Protein AF-A0A7Z9PQB2-F1 (afdb_monomer_lite)

Secondary structure (DSSP, 8-state):
-TTHHHHHHHHHHHHHHHHHHH-GGGHHHHHHHHHHHHHHHHHHHHHHHHHHHHHHHHHHHTT-TTHHHHHHHHHHHHHHHHHHHHSPPTT--TTSTTSHHHHHIIIIIHHHHHHHHHHHHHHHHHHHHHH-SS-SHHHHHHHHHHHHHHHTTSHHHHHHHHHHH-TT--HHHHIIIIIIIIIIHHHHHHHHHHHHHHHHHHHHHHHTTS--GGG---

pLDDT: mean 84.67, std 10.39, range [44.12, 96.69]

Foldseek 3Di:
DVVVVVLVVLLVLLVLCVVCVVDVVSVVVVVVVVVVVVVVVVVVVVVVLVVLCVVLVVCLVVVHVPNVVSVVVNVVVVVLVCQQPPQDDPPDHCCDPPGPNVCCCVPPVVVVVVVVVVVVVVVCVVVLVVVLPPPDPVSVVVVVVVVVLVLLCDVNNQVVCCVPPNPPDNVNCVCCCPVVVPVVVVVVVVVVVVVVVVVVVVSVCSSNVVDDVVVPDD

Sequence (218 aa):
MKRQGPLFVTFLSGLLLIAQYYFVPLNFIGKELAGWFQAITAFAYVLAAISLYGVNGKKIRDRAKDWVFNLVLLVSLTATLIIGLFFNYPGHQPTDENTAFYWMFDYIFNPLSATMFSLTAFFIAS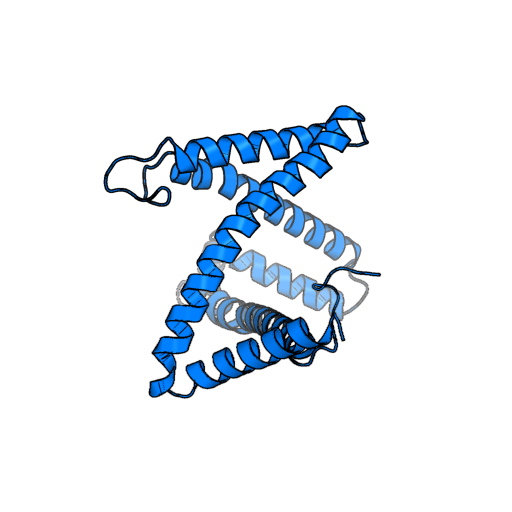ASYRAFKARSVESTLLLSSAFLVMLFRVPLGEVLWGGVFGDNFSISYFIDTFIMGGFNNAGQRAIQIASAIGLISVSLKIILGVERSYLGGD

Structure (mmCIF, N/CA/C/O backbone):
data_AF-A0A7Z9PQB2-F1
#
_entry.id   AF-A0A7Z9PQB2-F1
#
loop_
_atom_site.group_PDB
_atom_site.id
_atom_site.type_symbol
_atom_site.label_atom_id
_atom_site.label_alt_id
_atom_site.label_comp_id
_atom_site.label_asym_id
_atom_site.label_entity_id
_atom_site.label_seq_id
_atom_site.pdbx_PDB_ins_code
_atom_site.Cartn_x
_atom_site.Cartn_y
_atom_site.Cartn_z
_atom_site.occupancy
_atom_site.B_iso_or_equiv
_atom_site.auth_seq_id
_atom_site.auth_comp_id
_atom_site.auth_asym_id
_atom_site.auth_atom_id
_atom_site.pdbx_PDB_model_num
ATOM 1 N N . MET A 1 1 ? -34.375 15.402 -8.821 1.00 56.34 1 MET A N 1
ATOM 2 C CA . MET A 1 1 ? -33.632 16.382 -9.647 1.00 56.34 1 MET A CA 1
ATOM 3 C C . MET A 1 1 ? -32.242 16.732 -9.101 1.00 56.34 1 MET A C 1
ATOM 5 O O . MET A 1 1 ? -31.296 16.615 -9.864 1.00 56.34 1 MET A O 1
ATOM 9 N N . LYS A 1 2 ? -32.048 17.055 -7.805 1.00 62.97 2 LYS A N 1
ATOM 10 C CA . LYS A 1 2 ? -30.724 17.459 -7.257 1.00 62.97 2 LYS A CA 1
ATOM 11 C C . LYS A 1 2 ? -29.580 16.428 -7.400 1.00 62.97 2 LYS A C 1
ATOM 13 O O . LYS A 1 2 ? -28.428 16.826 -7.474 1.00 62.97 2 LYS A O 1
ATOM 18 N N . ARG A 1 3 ? -29.881 15.122 -7.493 1.00 70.69 3 ARG A N 1
ATOM 19 C CA . ARG A 1 3 ? -28.880 14.046 -7.684 1.00 70.69 3 ARG A CA 1
ATOM 20 C C . ARG A 1 3 ? -28.705 13.585 -9.146 1.00 70.69 3 ARG A C 1
ATOM 22 O O . ARG A 1 3 ? -27.770 12.852 -9.431 1.00 70.69 3 ARG A O 1
ATOM 29 N N . GLN A 1 4 ? -29.565 14.008 -10.080 1.00 80.62 4 GLN A N 1
ATOM 30 C CA . GLN A 1 4 ? -29.506 13.552 -11.483 1.00 80.62 4 GLN A CA 1
ATOM 31 C C . GLN A 1 4 ? -28.372 14.217 -12.274 1.00 80.62 4 GLN A C 1
ATOM 33 O O . GLN A 1 4 ? -27.745 13.553 -13.091 1.00 80.62 4 GLN A O 1
ATOM 38 N N . GLY A 1 5 ? -28.074 15.491 -11.994 1.00 84.69 5 GLY A N 1
ATOM 39 C CA . GLY A 1 5 ? -26.953 16.205 -12.615 1.00 84.69 5 GLY A CA 1
ATOM 40 C C . GLY A 1 5 ? -25.602 15.534 -12.336 1.00 84.69 5 GLY A C 1
ATOM 41 O O . GLY A 1 5 ? -24.929 15.142 -13.285 1.00 84.69 5 GLY A O 1
ATOM 42 N N . PRO A 1 6 ? -25.229 15.306 -11.062 1.00 86.06 6 PRO A N 1
ATOM 43 C CA . PRO A 1 6 ? -23.992 14.605 -10.721 1.00 86.06 6 PRO A CA 1
ATOM 44 C C . PRO A 1 6 ? -23.886 13.201 -11.330 1.00 86.06 6 PRO A C 1
ATOM 46 O O . PRO A 1 6 ? -22.834 12.846 -11.845 1.00 86.06 6 PRO A O 1
ATOM 49 N N . LEU A 1 7 ? -24.979 12.427 -11.339 1.00 87.56 7 LEU A N 1
ATOM 50 C CA . LEU A 1 7 ? -25.006 11.092 -11.952 1.00 87.56 7 LEU A CA 1
ATOM 51 C C . LEU A 1 7 ? -24.762 11.139 -13.462 1.00 87.56 7 LEU A C 1
ATOM 53 O O . LEU A 1 7 ? -24.008 10.325 -13.986 1.00 87.56 7 LEU A O 1
ATOM 57 N N . PHE A 1 8 ? -25.371 12.102 -14.155 1.00 89.75 8 PHE A N 1
ATOM 58 C CA . PHE A 1 8 ? -25.157 12.288 -15.587 1.00 89.75 8 PHE A CA 1
ATOM 59 C C . PHE A 1 8 ? -23.702 12.657 -15.893 1.00 89.75 8 PHE A C 1
ATOM 61 O O . PHE A 1 8 ? -23.113 12.110 -16.821 1.00 89.75 8 PHE A O 1
ATOM 68 N N . VAL A 1 9 ? -23.102 13.525 -15.071 1.00 88.44 9 VAL A N 1
ATOM 69 C CA . VAL A 1 9 ? -21.680 13.874 -15.188 1.00 88.44 9 VAL A CA 1
ATOM 70 C C . VAL A 1 9 ? -20.801 12.645 -14.956 1.00 88.44 9 VAL A C 1
ATOM 72 O O . VAL A 1 9 ? -19.942 12.368 -15.784 1.00 88.44 9 VAL A O 1
ATOM 75 N N . THR A 1 10 ? -21.036 11.857 -13.899 1.00 89.44 10 THR A N 1
ATOM 76 C CA . THR A 1 10 ? -20.266 10.626 -13.637 1.00 89.44 10 THR A CA 1
ATOM 77 C C . THR A 1 10 ? -20.373 9.625 -14.788 1.00 89.44 10 THR A C 1
ATOM 79 O O . THR A 1 10 ? -19.357 9.080 -15.221 1.00 89.44 10 THR A O 1
ATOM 82 N N . PHE A 1 11 ? -21.580 9.415 -15.315 1.00 91.62 11 PHE A N 1
ATOM 83 C CA . PHE A 1 11 ? -21.816 8.532 -16.455 1.00 91.62 11 PHE A CA 1
ATOM 84 C C . PHE A 1 11 ? -21.060 9.002 -17.703 1.00 91.62 11 PHE A C 1
ATOM 86 O O . PHE A 1 11 ? -20.336 8.220 -18.321 1.00 91.62 11 PHE A O 1
ATOM 93 N N . LEU A 1 12 ? -21.175 10.291 -18.040 1.00 91.19 12 LEU A N 1
ATOM 94 C CA . LEU A 1 12 ? -20.523 10.873 -19.210 1.00 91.19 12 LEU A CA 1
ATOM 95 C C . LEU A 1 12 ? -18.995 10.845 -19.079 1.00 91.19 12 LEU A C 1
ATOM 97 O O . LEU A 1 12 ? -18.314 10.430 -20.012 1.00 91.19 12 LEU A O 1
ATOM 101 N N . SER A 1 13 ? -18.448 11.220 -17.920 1.00 88.69 13 SER A N 1
ATOM 102 C CA . SER A 1 13 ? -17.007 11.153 -17.653 1.00 88.69 13 SER A CA 1
ATOM 103 C C . SER A 1 13 ? -16.475 9.720 -17.737 1.00 88.69 13 SER A C 1
ATOM 105 O O . SER A 1 13 ? -15.431 9.498 -18.347 1.00 88.69 13 SER A O 1
ATOM 107 N N . GLY A 1 14 ? -17.201 8.741 -17.186 1.00 89.12 14 GLY A N 1
ATOM 108 C CA . GLY A 1 14 ? -16.844 7.325 -17.287 1.00 89.12 14 GLY A CA 1
ATOM 109 C C . GLY A 1 14 ? -16.830 6.823 -18.731 1.00 89.12 14 GLY A C 1
ATOM 110 O O . GLY A 1 14 ? -15.861 6.195 -19.157 1.00 89.12 14 GLY A O 1
ATOM 111 N N . LEU A 1 15 ? -17.859 7.156 -19.516 1.00 90.44 15 LEU A N 1
ATOM 112 C CA . LEU A 1 15 ? -17.917 6.813 -20.939 1.00 90.44 15 LEU A CA 1
ATOM 113 C C . LEU A 1 15 ? -16.788 7.459 -21.746 1.00 90.44 15 LEU A C 1
ATOM 115 O O . LEU A 1 15 ? -16.185 6.789 -22.581 1.00 90.44 15 LEU A O 1
ATOM 119 N N . LEU A 1 16 ? -16.480 8.733 -21.493 1.00 90.25 16 LEU A N 1
ATOM 120 C CA . LEU A 1 16 ? -15.399 9.442 -22.180 1.00 90.25 16 LEU A CA 1
ATOM 121 C C . LEU A 1 16 ? -14.028 8.828 -21.877 1.00 90.25 16 LEU A C 1
ATOM 123 O O . LEU A 1 16 ? -13.217 8.695 -22.790 1.00 90.25 16 LEU A O 1
ATOM 127 N N . LEU A 1 17 ? -13.780 8.400 -20.633 1.00 88.62 17 LEU A N 1
ATOM 128 C CA . LEU A 1 17 ? -12.538 7.715 -20.259 1.00 88.62 17 LEU A CA 1
ATOM 129 C C . LEU A 1 17 ? -12.394 6.339 -20.917 1.00 88.62 17 LEU A C 1
ATOM 131 O O . LEU A 1 17 ? -11.284 5.955 -21.280 1.00 88.62 17 LEU A O 1
ATOM 135 N N . ILE A 1 18 ? -13.497 5.612 -21.102 1.00 89.56 18 ILE A N 1
ATOM 136 C CA . ILE A 1 18 ? -13.485 4.348 -21.847 1.00 89.56 18 ILE A CA 1
ATOM 137 C C . ILE A 1 18 ? -13.246 4.630 -23.333 1.00 89.56 18 ILE A C 1
ATOM 139 O O . ILE A 1 18 ? -12.382 4.010 -23.945 1.00 89.56 18 ILE A O 1
ATOM 143 N N . ALA A 1 19 ? -13.968 5.590 -23.916 1.00 89.44 19 ALA A N 1
ATOM 144 C CA . ALA A 1 19 ? -13.850 5.922 -25.331 1.00 89.44 19 ALA A CA 1
ATOM 145 C C . ALA A 1 19 ? -12.436 6.405 -25.693 1.00 89.44 19 ALA A C 1
ATOM 147 O O . ALA A 1 19 ? -11.859 5.926 -26.666 1.00 89.44 19 ALA A O 1
ATOM 148 N N . GLN A 1 20 ? -11.838 7.295 -24.897 1.00 90.50 20 GLN A N 1
ATOM 149 C CA . GLN A 1 20 ? -10.496 7.812 -25.188 1.00 90.50 20 GLN A CA 1
ATOM 150 C C . GLN A 1 20 ? -9.401 6.742 -25.135 1.00 90.50 20 GLN A C 1
ATOM 152 O O . GLN A 1 20 ? -8.432 6.848 -25.873 1.00 90.50 20 GLN A O 1
ATOM 157 N N . TYR A 1 21 ? -9.586 5.668 -24.358 1.00 86.31 21 TYR A N 1
ATOM 158 C CA . TYR A 1 21 ? -8.649 4.543 -24.352 1.00 86.31 21 TYR A CA 1
ATOM 159 C C . TYR A 1 21 ? -8.585 3.814 -25.707 1.00 86.31 21 TYR A C 1
ATOM 161 O O . TYR A 1 21 ? -7.514 3.380 -26.123 1.00 86.31 21 TYR A O 1
ATOM 169 N N . TYR A 1 22 ? -9.717 3.694 -26.413 1.00 88.75 22 TYR A N 1
ATOM 170 C CA . TYR A 1 22 ? -9.796 2.982 -27.696 1.00 88.75 22 TYR A CA 1
ATOM 171 C C . TYR A 1 22 ? -9.661 3.900 -28.922 1.00 88.75 22 TYR A C 1
ATOM 173 O O . TYR A 1 22 ? -9.264 3.439 -29.991 1.00 88.75 22 TYR A O 1
ATOM 181 N N . PHE A 1 23 ? -9.973 5.194 -28.793 1.00 90.38 23 PHE A N 1
ATOM 182 C CA . PHE A 1 23 ? -9.960 6.152 -29.899 1.00 90.38 23 PHE A CA 1
ATOM 183 C C . PHE A 1 23 ? -8.847 7.192 -29.738 1.00 90.38 23 PHE A C 1
ATOM 185 O O . PHE A 1 23 ? -9.008 8.191 -29.039 1.00 90.38 23 PHE A O 1
ATOM 192 N N . VAL A 1 24 ? -7.760 7.019 -30.498 1.00 86.06 24 VAL A N 1
ATOM 193 C CA . VAL A 1 24 ? -6.591 7.925 -30.517 1.00 86.06 24 VAL A CA 1
ATOM 194 C C . VAL A 1 24 ? -6.951 9.418 -30.674 1.00 86.06 24 VAL A C 1
ATOM 196 O O . VAL A 1 24 ? -6.347 10.238 -29.977 1.00 86.06 24 VAL A O 1
ATOM 199 N N . PRO A 1 25 ? -7.936 9.826 -31.507 1.00 89.19 25 PRO A N 1
ATOM 200 C CA . PRO A 1 25 ? -8.314 11.238 -31.625 1.00 89.19 25 PRO A CA 1
ATOM 201 C C . PRO A 1 25 ? -8.871 11.863 -30.336 1.00 89.19 25 PRO A C 1
ATOM 203 O O . PRO A 1 25 ? -8.868 13.083 -30.210 1.00 89.19 25 PRO A O 1
ATOM 206 N N . LEU A 1 26 ? -9.337 11.057 -29.375 1.00 87.69 26 LEU A N 1
ATOM 207 C CA . LEU A 1 26 ? -9.919 11.517 -28.109 1.00 87.69 26 LEU A CA 1
ATOM 208 C C . LEU A 1 26 ? -8.896 11.606 -26.962 1.00 87.69 26 LEU A C 1
ATOM 210 O O . LEU A 1 26 ? -9.258 12.006 -25.856 1.00 87.69 26 LEU A O 1
ATOM 214 N N . ASN A 1 27 ? -7.616 11.311 -27.213 1.00 85.62 27 ASN A N 1
ATOM 215 C CA . ASN A 1 27 ? -6.554 11.343 -26.198 1.00 85.62 27 ASN A CA 1
ATOM 216 C C . ASN A 1 27 ? -6.423 12.698 -25.475 1.00 85.62 27 ASN A C 1
ATOM 218 O O . ASN A 1 27 ? -5.976 12.746 -24.330 1.00 85.62 27 ASN A O 1
ATOM 222 N N . PHE A 1 28 ? -6.801 13.810 -26.118 1.00 88.50 28 PHE A N 1
ATOM 223 C CA . PHE A 1 28 ? -6.786 15.130 -25.478 1.00 88.50 28 PHE A CA 1
ATOM 224 C C . PHE A 1 28 ? -7.765 15.204 -24.295 1.00 88.50 28 PHE A C 1
ATOM 226 O O . PHE A 1 28 ? -7.411 15.744 -23.252 1.00 88.50 28 PHE A O 1
ATOM 233 N N . ILE A 1 29 ? -8.947 14.585 -24.414 1.00 87.50 29 ILE A N 1
ATOM 234 C CA . ILE A 1 29 ? -9.947 14.512 -23.338 1.00 87.50 29 ILE A CA 1
ATOM 235 C C . ILE A 1 29 ? -9.374 13.726 -22.161 1.00 87.50 29 ILE A C 1
ATOM 237 O O . ILE A 1 29 ? -9.532 14.130 -21.012 1.00 87.50 29 ILE A O 1
ATOM 241 N N . GLY A 1 30 ? -8.664 12.633 -22.446 1.00 84.62 30 GLY A N 1
ATOM 242 C CA . GLY A 1 30 ? -7.955 11.855 -21.435 1.00 84.62 30 GLY A CA 1
ATOM 243 C C . GLY A 1 30 ? -6.942 12.667 -20.647 1.00 84.62 30 GLY A C 1
ATOM 244 O O . GLY A 1 30 ? -6.930 12.598 -19.422 1.00 84.62 30 GLY A O 1
ATOM 245 N N . LYS A 1 31 ? -6.117 13.462 -21.339 1.00 86.94 31 LYS A N 1
ATOM 246 C CA . LYS A 1 31 ? -5.112 14.327 -20.701 1.00 86.94 31 LYS A CA 1
ATOM 247 C C . LYS A 1 31 ? -5.754 15.382 -19.804 1.00 86.94 31 LYS A C 1
ATOM 249 O O . LYS A 1 31 ? -5.323 15.541 -18.666 1.00 86.94 31 LYS A O 1
ATOM 254 N N . GLU A 1 32 ? -6.802 16.046 -20.287 1.00 90.25 32 GLU A N 1
ATOM 255 C CA . GLU A 1 32 ? -7.542 17.037 -19.499 1.00 90.25 32 GLU A CA 1
ATOM 256 C C . GLU A 1 32 ? -8.178 16.396 -18.258 1.00 90.25 32 GLU A C 1
ATOM 258 O O . GLU A 1 32 ? -7.961 16.851 -17.134 1.00 90.25 32 GLU A O 1
ATOM 263 N N . LEU A 1 33 ? -8.905 15.286 -18.429 1.00 88.12 33 LEU A N 1
ATOM 264 C CA . LEU A 1 33 ? -9.529 14.563 -17.317 1.00 88.12 33 LEU A CA 1
ATOM 265 C C . LEU A 1 33 ? -8.497 14.027 -16.317 1.00 88.12 33 LEU A C 1
ATOM 267 O O . LEU A 1 33 ? -8.759 14.052 -15.116 1.00 88.12 33 LEU A O 1
ATOM 271 N N . ALA A 1 34 ? -7.326 13.583 -16.780 1.00 87.94 34 ALA A N 1
ATOM 272 C CA . ALA A 1 34 ? -6.229 13.170 -15.911 1.00 87.94 34 ALA A CA 1
ATOM 273 C C . ALA A 1 34 ? -5.672 14.346 -15.093 1.00 87.94 34 ALA A C 1
ATOM 275 O O . ALA A 1 34 ? -5.408 14.179 -13.904 1.00 87.94 34 ALA A O 1
ATOM 276 N N . GLY A 1 35 ? -5.563 15.541 -15.684 1.00 91.31 35 GLY A N 1
ATOM 277 C CA . GLY A 1 35 ? -5.184 16.762 -14.968 1.00 91.31 35 GLY A CA 1
ATOM 278 C C . GLY A 1 35 ? -6.185 17.124 -13.867 1.00 91.31 35 GLY A C 1
ATOM 279 O O . GLY A 1 35 ? -5.795 17.341 -12.718 1.00 91.31 35 GLY A O 1
ATOM 280 N N . TRP A 1 36 ? -7.486 17.095 -14.178 1.00 91.50 36 TRP A N 1
ATOM 281 C CA . TRP A 1 36 ? -8.547 17.277 -13.178 1.00 91.50 36 TRP A CA 1
ATOM 282 C C . TRP A 1 36 ? -8.496 16.212 -12.083 1.00 91.50 36 TRP A C 1
ATOM 284 O O . TRP A 1 36 ? -8.590 16.536 -10.899 1.00 91.50 36 TRP A O 1
ATOM 294 N N . PHE A 1 37 ? -8.305 14.946 -12.457 1.00 88.88 37 PHE A N 1
ATOM 295 C CA . PHE A 1 37 ? -8.159 13.847 -11.509 1.00 88.88 37 PHE A CA 1
ATOM 296 C C . PHE A 1 37 ? -6.956 14.055 -10.584 1.00 88.88 37 PHE A C 1
ATOM 298 O O . PHE A 1 37 ? -7.083 13.874 -9.374 1.00 88.88 37 PHE A O 1
ATOM 305 N N . GLN A 1 38 ? -5.812 14.485 -11.117 1.00 93.12 38 GLN A N 1
ATOM 306 C CA . GLN A 1 38 ? -4.615 14.773 -10.330 1.00 93.12 38 GLN A CA 1
ATOM 307 C C . GLN A 1 38 ? -4.851 15.930 -9.351 1.00 93.12 38 GLN A C 1
ATOM 309 O O . GLN A 1 38 ? -4.490 15.815 -8.179 1.00 93.12 38 GLN A O 1
ATOM 314 N N . ALA A 1 39 ? -5.520 17.001 -9.789 1.00 93.31 39 ALA A N 1
ATOM 315 C CA . ALA A 1 39 ? -5.895 18.115 -8.920 1.00 93.31 39 ALA A CA 1
ATOM 316 C C . ALA A 1 39 ? -6.830 17.662 -7.784 1.00 93.31 39 ALA A C 1
ATOM 318 O O . ALA A 1 39 ? -6.561 17.939 -6.615 1.00 93.31 39 ALA A O 1
ATOM 319 N N . ILE A 1 40 ? -7.888 16.906 -8.102 1.00 92.50 40 ILE A N 1
ATOM 320 C CA . ILE A 1 40 ? -8.826 16.359 -7.106 1.00 92.50 40 ILE A CA 1
ATOM 321 C C . ILE A 1 40 ? -8.099 15.421 -6.135 1.00 92.50 40 ILE A C 1
ATOM 323 O O . ILE A 1 40 ? -8.319 15.496 -4.928 1.00 92.50 40 ILE A O 1
ATOM 327 N N . THR A 1 41 ? -7.206 14.571 -6.641 1.00 93.06 41 THR A N 1
ATOM 328 C CA . THR A 1 41 ? -6.431 13.621 -5.831 1.00 93.06 41 THR A CA 1
ATOM 329 C C . THR A 1 41 ? -5.506 14.343 -4.853 1.00 93.06 41 THR A C 1
ATOM 331 O O . THR A 1 41 ? -5.415 13.938 -3.696 1.00 93.06 41 THR A O 1
ATOM 334 N N . ALA A 1 42 ? -4.882 15.452 -5.260 1.00 92.81 42 ALA A N 1
ATOM 335 C CA . ALA A 1 42 ? -4.067 16.266 -4.360 1.00 92.81 42 ALA A CA 1
ATOM 336 C C . ALA A 1 42 ? -4.886 16.795 -3.167 1.00 92.81 42 ALA A C 1
ATOM 338 O O . ALA A 1 42 ? -4.466 16.654 -2.017 1.00 92.81 42 ALA A O 1
ATOM 339 N N . PHE A 1 43 ? -6.094 17.320 -3.413 1.00 94.50 43 PHE A N 1
ATOM 340 C CA . PHE A 1 43 ? -7.006 17.720 -2.333 1.00 94.50 43 PHE A CA 1
ATOM 341 C C . PHE A 1 43 ? -7.486 16.525 -1.502 1.00 94.50 43 PHE A C 1
ATOM 343 O O . PHE A 1 43 ? -7.598 16.629 -0.278 1.00 94.50 43 PHE A O 1
ATOM 350 N N . ALA A 1 44 ? -7.737 15.380 -2.139 1.00 94.00 44 ALA A N 1
ATOM 351 C CA . ALA A 1 44 ? -8.150 14.161 -1.456 1.00 94.00 44 ALA A CA 1
ATOM 352 C C . ALA A 1 44 ? -7.071 13.651 -0.492 1.00 94.00 44 ALA A C 1
ATOM 354 O O . ALA A 1 44 ? -7.413 13.229 0.609 1.00 94.00 44 ALA A O 1
ATOM 355 N N . TYR A 1 45 ? -5.784 13.742 -0.841 1.00 92.62 45 TYR A N 1
ATOM 356 C CA . TYR A 1 45 ? -4.692 13.392 0.072 1.00 92.62 45 TYR A CA 1
ATOM 357 C C . TYR A 1 45 ? -4.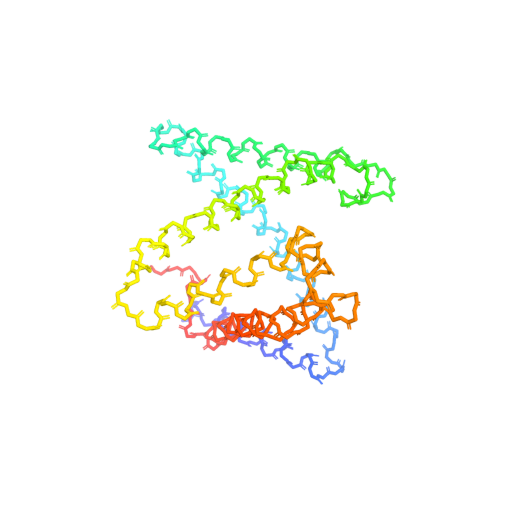654 14.290 1.308 1.00 92.62 45 TYR A C 1
ATOM 359 O O . TYR A 1 45 ? -4.499 13.791 2.423 1.00 92.62 45 TYR A O 1
ATOM 367 N N . VAL A 1 46 ? -4.870 15.598 1.140 1.00 93.00 46 VAL A N 1
ATOM 368 C CA . VAL A 1 46 ? -4.970 16.527 2.275 1.00 93.00 46 VAL A CA 1
ATOM 369 C C . VAL A 1 46 ? -6.173 16.177 3.154 1.00 93.00 46 VAL A C 1
ATOM 371 O O . VAL A 1 46 ? -6.040 16.073 4.373 1.00 93.00 46 VAL A O 1
ATOM 374 N N . LEU A 1 47 ? -7.339 15.927 2.551 1.00 94.94 47 LEU A N 1
ATOM 375 C CA . LEU A 1 47 ? -8.540 15.530 3.287 1.00 94.94 47 LEU A CA 1
ATOM 376 C C . LEU A 1 47 ? -8.356 14.187 4.009 1.00 94.94 47 LEU A C 1
ATOM 378 O O . LEU A 1 47 ? -8.795 14.040 5.149 1.00 94.94 47 LEU A O 1
ATOM 382 N N . ALA A 1 48 ? -7.685 13.224 3.376 1.00 93.75 48 ALA A N 1
ATOM 383 C CA . ALA A 1 48 ? -7.361 11.932 3.966 1.00 93.75 48 ALA A CA 1
ATOM 384 C C . ALA A 1 48 ? -6.456 12.099 5.191 1.00 93.75 48 ALA A C 1
ATOM 386 O O . ALA A 1 48 ? -6.746 11.519 6.237 1.00 93.75 48 ALA A O 1
ATOM 387 N N . ALA A 1 49 ? -5.425 12.945 5.100 1.00 93.69 49 ALA A N 1
ATOM 388 C CA . ALA A 1 49 ? -4.578 13.277 6.239 1.00 93.69 49 ALA A CA 1
ATOM 389 C C . ALA A 1 49 ? -5.404 13.911 7.371 1.00 93.69 49 ALA A C 1
ATOM 391 O O . ALA A 1 49 ? -5.383 13.406 8.492 1.00 93.69 49 ALA A O 1
ATOM 392 N N . ILE A 1 50 ? -6.201 14.948 7.082 1.00 95.75 50 ILE A N 1
ATOM 393 C CA . ILE A 1 50 ? -7.062 15.616 8.077 1.00 95.75 50 ILE A CA 1
ATOM 394 C C . ILE A 1 50 ? -8.018 14.619 8.746 1.00 95.75 50 ILE A C 1
ATOM 396 O O . ILE A 1 50 ? -8.152 14.619 9.970 1.00 95.75 50 ILE A O 1
ATOM 400 N N . SER A 1 51 ? -8.656 13.744 7.966 1.00 95.25 51 SER A N 1
ATOM 401 C CA . SER A 1 51 ? -9.552 12.705 8.480 1.00 95.25 51 SER A CA 1
ATOM 402 C C . SER A 1 51 ? -8.818 11.735 9.409 1.00 95.25 51 SER A C 1
ATOM 404 O O . SER A 1 51 ? -9.292 11.435 10.509 1.00 95.25 51 SER A O 1
ATOM 406 N N . LEU A 1 52 ? -7.616 11.307 9.016 1.00 95.69 52 LEU A N 1
ATOM 407 C CA . LEU A 1 52 ? -6.782 10.407 9.800 1.00 95.69 52 LEU A CA 1
ATOM 408 C C . LEU A 1 52 ? -6.357 11.046 11.133 1.00 95.69 52 LEU A C 1
ATOM 410 O O . LEU A 1 52 ? -6.470 10.392 12.174 1.00 95.69 52 LEU A O 1
ATOM 414 N N . TYR A 1 53 ? -5.955 12.323 11.133 1.00 96.69 53 TYR A N 1
ATOM 415 C CA . TYR A 1 53 ? -5.694 13.083 12.363 1.00 96.69 53 TYR A CA 1
ATOM 416 C C . TYR A 1 53 ? -6.958 13.254 13.210 1.00 96.69 53 TYR A C 1
ATOM 418 O O . TYR A 1 53 ? -6.892 13.091 14.425 1.00 96.69 53 TYR A O 1
ATOM 426 N N . GLY A 1 54 ? -8.112 13.535 12.604 1.00 95.69 54 GLY A N 1
ATOM 427 C CA . GLY A 1 54 ? -9.371 13.729 13.326 1.00 95.69 54 GLY A CA 1
ATOM 428 C C . GLY A 1 54 ? -9.836 12.468 14.058 1.00 95.69 54 GLY A C 1
ATOM 429 O O . GLY A 1 54 ? -10.105 12.501 15.262 1.00 95.69 54 GLY A O 1
ATOM 430 N N . VAL A 1 55 ? -9.884 11.333 13.353 1.00 95.69 55 VAL A N 1
ATOM 431 C CA . VAL A 1 55 ? -10.359 10.056 13.910 1.00 95.69 55 VAL A CA 1
ATOM 432 C C . VAL A 1 55 ? -9.398 9.524 14.971 1.00 95.69 55 VAL A C 1
ATOM 434 O O . VAL A 1 55 ? -9.830 9.139 16.060 1.00 95.69 55 VAL A O 1
ATOM 437 N N . ASN A 1 56 ? -8.095 9.510 14.685 1.00 95.94 56 ASN A N 1
ATOM 438 C CA . ASN A 1 56 ? -7.109 8.956 15.613 1.00 95.94 56 ASN A CA 1
ATOM 439 C C . ASN A 1 56 ? -6.773 9.936 16.745 1.00 95.94 56 ASN A C 1
ATOM 441 O O . ASN A 1 56 ? -6.593 9.511 17.883 1.00 95.94 56 ASN A O 1
ATOM 445 N N . GLY A 1 57 ? -6.793 11.243 16.482 1.00 95.75 57 GLY A N 1
ATOM 446 C CA . GLY A 1 57 ? -6.621 12.286 17.494 1.00 95.75 57 GLY A CA 1
ATOM 447 C C . GLY A 1 57 ? -7.728 12.262 18.544 1.00 95.75 57 GLY A C 1
ATOM 448 O O . GLY A 1 57 ? -7.441 12.348 19.739 1.00 95.75 57 GLY A O 1
ATOM 449 N N . LYS A 1 58 ? -8.985 12.031 18.132 1.00 95.38 58 LYS A N 1
ATOM 450 C CA . LYS A 1 58 ? -10.092 11.817 19.074 1.00 95.38 58 LYS A CA 1
ATOM 451 C C . LYS A 1 58 ? -9.844 10.599 19.969 1.00 95.38 58 LYS A C 1
ATOM 453 O O . LYS A 1 58 ? -9.973 10.713 21.182 1.00 95.38 58 LYS A O 1
ATOM 458 N N . LYS A 1 59 ? -9.412 9.463 19.404 1.00 94.81 59 LYS A N 1
ATOM 459 C CA . LYS A 1 59 ? -9.077 8.253 20.185 1.00 94.81 59 LYS A CA 1
ATOM 460 C C . LYS A 1 59 ? -7.948 8.489 21.194 1.00 94.81 59 LYS A C 1
ATOM 462 O O . LYS A 1 59 ? -7.994 7.930 22.287 1.00 94.81 59 LYS A O 1
ATOM 467 N N . ILE A 1 60 ? -6.957 9.312 20.844 1.00 96.38 60 ILE A N 1
ATOM 468 C CA . ILE A 1 60 ? -5.854 9.691 21.742 1.00 96.38 60 ILE A CA 1
ATOM 469 C C . ILE A 1 60 ? -6.364 10.565 22.885 1.00 96.38 60 ILE A C 1
ATOM 471 O O . ILE A 1 60 ? -6.083 10.274 24.048 1.00 96.38 60 ILE A O 1
ATOM 475 N N . ARG A 1 61 ? -7.138 11.609 22.563 1.00 96.19 61 ARG A N 1
ATOM 476 C CA . ARG A 1 61 ? -7.718 12.522 23.554 1.00 96.19 61 ARG A CA 1
ATOM 477 C C . ARG A 1 61 ? -8.626 11.784 24.532 1.00 96.19 61 ARG A C 1
ATOM 479 O O . ARG A 1 61 ? -8.509 11.975 25.737 1.00 96.19 61 ARG A O 1
ATOM 486 N N . ASP A 1 62 ? -9.478 10.914 24.005 1.00 96.12 62 ASP A N 1
ATOM 487 C CA . ASP A 1 62 ? -10.469 10.171 24.778 1.00 96.12 62 ASP A CA 1
ATOM 488 C C . ASP A 1 62 ? -9.850 8.918 25.453 1.00 96.12 62 ASP A C 1
ATOM 490 O O . ASP A 1 62 ? -10.570 8.133 26.064 1.00 96.12 62 ASP A O 1
ATOM 494 N N . ARG A 1 63 ? -8.518 8.717 25.351 1.00 92.75 63 ARG A N 1
ATOM 495 C CA . ARG A 1 63 ? -7.756 7.576 25.908 1.00 92.75 63 ARG A CA 1
ATOM 496 C C . ARG A 1 63 ? -8.410 6.222 25.618 1.00 92.75 63 ARG A C 1
ATOM 498 O O . ARG A 1 63 ? -8.475 5.348 26.482 1.00 92.75 63 ARG A O 1
ATOM 505 N N . ALA A 1 64 ? -8.884 6.046 24.387 1.00 92.75 64 ALA A N 1
ATOM 506 C CA . ALA A 1 64 ? -9.510 4.806 23.953 1.00 92.75 64 ALA A CA 1
ATOM 507 C C . ALA A 1 64 ? -8.553 3.609 24.105 1.00 92.75 64 ALA A C 1
ATOM 509 O O . ALA A 1 64 ? -7.332 3.761 24.220 1.00 92.75 64 ALA A O 1
ATOM 510 N N . LYS A 1 65 ? -9.102 2.390 24.070 1.00 92.50 65 LYS A N 1
ATOM 511 C CA . LYS A 1 65 ? -8.282 1.175 24.043 1.00 92.50 65 LYS A CA 1
ATOM 512 C C . LYS A 1 65 ? -7.245 1.289 22.919 1.00 92.50 65 LYS A C 1
ATOM 514 O O . LYS A 1 65 ? -7.584 1.713 21.814 1.00 92.50 65 LYS A O 1
ATOM 519 N N . ASP A 1 66 ? -5.993 0.946 23.219 1.00 93.06 66 ASP A N 1
ATOM 520 C CA . ASP A 1 66 ? -4.897 0.943 22.244 1.00 93.06 66 ASP A CA 1
ATOM 521 C C . ASP A 1 66 ? -4.544 2.348 21.683 1.00 93.06 66 ASP A C 1
ATOM 523 O O . ASP A 1 66 ? -3.959 2.485 20.606 1.00 93.06 66 ASP A O 1
ATOM 527 N N . TRP A 1 67 ? -4.843 3.428 22.428 1.00 94.38 67 TRP A N 1
ATOM 528 C CA . TRP A 1 67 ? -4.562 4.818 22.018 1.00 94.38 67 TRP A CA 1
ATOM 529 C C . TRP A 1 67 ? -3.081 5.089 21.699 1.00 94.38 67 TRP A C 1
ATOM 531 O O . TRP A 1 67 ? -2.787 5.933 20.855 1.00 94.38 67 TRP A O 1
ATOM 541 N N . VAL A 1 68 ? -2.150 4.356 22.320 1.00 96.06 68 VAL A N 1
ATOM 542 C CA . VAL A 1 68 ? -0.704 4.510 22.083 1.00 96.06 68 VAL A CA 1
ATOM 543 C C . VAL A 1 68 ? -0.350 4.222 20.622 1.00 96.06 68 VAL A C 1
ATOM 545 O O . VAL A 1 68 ? 0.408 4.975 20.021 1.00 96.06 68 VAL A O 1
ATOM 548 N N . PHE A 1 69 ? -0.951 3.201 20.004 1.00 94.94 69 PHE A N 1
ATOM 549 C CA . PHE A 1 69 ? -0.695 2.890 18.593 1.00 94.94 69 PHE A CA 1
ATOM 550 C C . PHE A 1 69 ? -1.238 3.971 17.657 1.00 94.94 69 PHE A C 1
ATOM 552 O O . PHE A 1 69 ? -0.628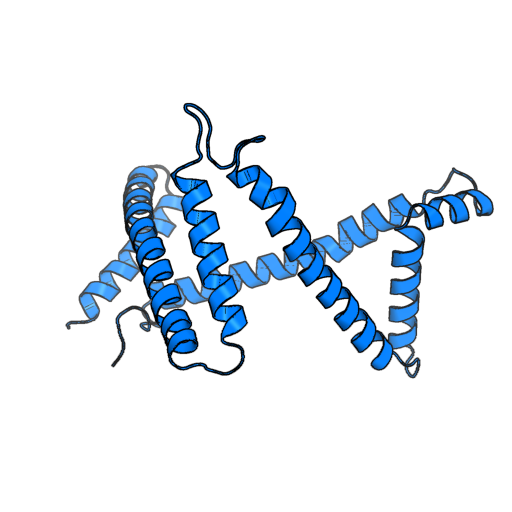 4.273 16.636 1.00 94.94 69 PHE A O 1
ATOM 559 N N . ASN A 1 70 ? -2.347 4.611 18.039 1.00 95.12 70 ASN A N 1
ATOM 560 C CA . ASN A 1 70 ? -2.878 5.762 17.314 1.00 95.12 70 ASN A CA 1
ATOM 561 C C . ASN A 1 70 ? -1.901 6.952 17.387 1.00 95.12 70 ASN A C 1
ATOM 563 O O . ASN A 1 70 ? -1.722 7.656 16.396 1.00 95.12 70 ASN A O 1
ATOM 567 N N . LEU A 1 71 ? -1.226 7.153 18.528 1.00 95.88 71 LEU A N 1
ATOM 568 C CA . LEU A 1 71 ? -0.173 8.164 18.665 1.00 95.88 71 LEU A CA 1
ATOM 569 C C . LEU A 1 71 ? 1.029 7.836 17.775 1.00 95.88 71 LEU A C 1
ATOM 571 O O . LEU A 1 71 ? 1.473 8.704 17.028 1.00 95.88 71 LEU A O 1
ATOM 575 N N . VAL A 1 72 ? 1.521 6.594 17.808 1.00 95.81 72 VAL A N 1
ATOM 576 C CA . VAL A 1 72 ? 2.642 6.151 16.959 1.00 95.81 72 VAL A CA 1
ATOM 577 C C . VAL A 1 72 ? 2.321 6.360 15.476 1.00 95.81 72 VAL A C 1
ATOM 579 O O . VAL A 1 72 ? 3.164 6.862 14.733 1.00 95.81 72 VAL A O 1
ATOM 582 N N . LEU A 1 73 ? 1.091 6.059 15.051 1.00 94.62 73 LEU A N 1
ATOM 583 C CA . LEU A 1 73 ? 0.619 6.299 13.686 1.00 94.62 73 LEU A CA 1
ATOM 584 C C . LEU A 1 73 ? 0.684 7.784 13.311 1.00 94.62 73 LEU A C 1
ATOM 586 O O . LEU A 1 73 ? 1.238 8.127 12.271 1.00 94.62 73 LEU A O 1
ATOM 590 N N . LEU A 1 74 ? 0.154 8.681 14.146 1.00 96.25 74 LEU A N 1
ATOM 591 C CA . LEU A 1 74 ? 0.157 10.111 13.824 1.00 96.25 74 LEU A CA 1
ATOM 592 C C . LEU A 1 74 ? 1.567 10.712 13.856 1.00 96.25 74 LEU A C 1
ATOM 594 O O . LEU A 1 74 ? 1.890 11.542 13.006 1.00 96.25 74 LEU A O 1
ATOM 598 N N . VAL A 1 75 ? 2.425 10.288 14.788 1.00 95.94 75 VAL A N 1
ATOM 599 C CA . VAL A 1 75 ? 3.822 10.747 14.842 1.00 95.94 75 VAL A CA 1
ATOM 600 C C . VAL A 1 75 ? 4.595 10.273 13.614 1.00 95.94 75 VAL A C 1
ATOM 602 O O . VAL A 1 75 ? 5.243 11.090 12.964 1.00 95.94 75 VAL A O 1
ATOM 605 N N . SER A 1 76 ? 4.490 8.991 13.253 1.00 94.44 76 SER A N 1
ATOM 606 C CA . SER A 1 76 ? 5.171 8.439 12.072 1.00 94.44 76 SER A CA 1
ATOM 607 C C . SER A 1 76 ? 4.682 9.068 10.766 1.00 94.44 76 SER A C 1
ATOM 609 O O . SER A 1 76 ? 5.509 9.409 9.921 1.00 94.44 76 SER A O 1
ATOM 611 N N . LEU A 1 77 ? 3.376 9.319 10.626 1.00 94.12 77 LEU A N 1
ATOM 612 C CA . LEU A 1 77 ? 2.814 10.062 9.495 1.00 94.12 77 LEU A CA 1
ATOM 613 C C . LEU A 1 77 ? 3.403 11.476 9.401 1.00 94.12 77 LEU A C 1
ATOM 615 O O . LEU A 1 77 ? 3.865 11.881 8.336 1.00 94.12 77 LEU A O 1
ATOM 619 N N . THR A 1 78 ? 3.411 12.211 10.518 1.00 95.00 78 THR A N 1
ATOM 620 C CA . THR A 1 78 ? 3.930 13.588 10.566 1.00 95.00 78 THR A CA 1
ATOM 621 C C . THR A 1 78 ? 5.416 13.621 10.220 1.00 95.00 78 THR A C 1
ATOM 623 O O . THR A 1 78 ? 5.839 14.433 9.402 1.00 95.00 78 THR A O 1
ATOM 626 N N . ALA A 1 79 ? 6.205 12.716 10.805 1.00 93.94 79 ALA A N 1
ATOM 627 C CA . ALA A 1 79 ? 7.636 12.608 10.543 1.00 93.94 79 ALA A CA 1
ATOM 628 C C . ALA A 1 79 ? 7.911 12.288 9.067 1.00 93.94 79 ALA A C 1
ATOM 630 O O . ALA A 1 79 ? 8.714 12.969 8.433 1.00 93.94 79 ALA A O 1
ATOM 631 N N . THR A 1 80 ? 7.185 11.320 8.500 1.00 92.81 80 THR A N 1
ATOM 632 C CA . THR A 1 80 ? 7.314 10.923 7.091 1.00 92.81 80 THR A CA 1
ATOM 633 C C . THR A 1 80 ? 7.001 12.080 6.147 1.00 92.81 80 THR A C 1
ATOM 635 O O . THR A 1 80 ? 7.735 12.320 5.191 1.00 92.81 80 THR A O 1
ATOM 638 N N . LEU A 1 81 ? 5.940 12.835 6.440 1.00 91.50 81 LEU A N 1
ATOM 639 C CA . LEU A 1 81 ? 5.529 13.991 5.648 1.00 91.50 81 LEU A CA 1
ATOM 640 C C . LEU A 1 81 ? 6.554 15.130 5.737 1.00 91.50 81 LEU A C 1
ATOM 642 O O . LEU A 1 81 ? 6.898 15.720 4.718 1.00 91.50 81 LEU A O 1
ATOM 646 N N . ILE A 1 82 ? 7.079 15.414 6.933 1.00 92.75 82 ILE A N 1
ATOM 647 C CA . ILE A 1 82 ? 8.108 16.444 7.120 1.00 92.75 82 ILE A CA 1
ATOM 648 C C . ILE A 1 82 ? 9.380 16.082 6.348 1.00 92.75 82 ILE A C 1
ATOM 650 O O . ILE A 1 82 ? 9.909 16.921 5.620 1.00 92.75 82 ILE A O 1
ATOM 654 N N . ILE A 1 83 ? 9.844 14.837 6.466 1.00 91.69 83 ILE A N 1
ATOM 655 C CA . ILE A 1 83 ? 11.033 14.352 5.757 1.00 91.69 83 ILE A CA 1
ATOM 656 C C . ILE A 1 83 ? 10.815 14.443 4.242 1.00 91.69 83 ILE A C 1
ATOM 658 O O . ILE A 1 83 ? 11.632 15.033 3.541 1.00 91.69 83 ILE A O 1
ATOM 662 N N . GLY A 1 84 ? 9.685 13.936 3.744 1.00 88.44 84 GLY A N 1
ATOM 663 C CA . GLY A 1 84 ? 9.386 13.912 2.313 1.00 88.44 84 GLY A CA 1
ATOM 664 C C . GLY A 1 84 ? 9.157 15.287 1.676 1.00 88.44 84 GLY A C 1
ATOM 665 O O . GLY A 1 84 ? 9.354 15.419 0.472 1.00 88.44 84 GLY A O 1
ATOM 666 N N . LEU A 1 85 ? 8.756 16.313 2.437 1.00 88.31 85 LEU A N 1
ATOM 667 C CA . LEU A 1 85 ? 8.527 17.663 1.900 1.00 88.31 85 LEU A CA 1
ATOM 668 C C . LEU A 1 85 ? 9.725 18.602 2.073 1.00 88.31 85 LEU A C 1
ATOM 670 O O . LEU A 1 85 ? 10.019 19.375 1.163 1.00 88.31 85 LEU A O 1
ATOM 674 N N . PHE A 1 86 ? 10.398 18.558 3.225 1.00 88.88 86 PHE A N 1
ATOM 675 C CA . PHE A 1 86 ? 11.372 19.586 3.609 1.00 88.88 86 PHE A CA 1
ATOM 676 C C . PHE A 1 86 ? 12.834 19.138 3.527 1.00 88.88 86 PHE A C 1
ATOM 678 O O . PHE A 1 86 ? 13.712 19.995 3.484 1.00 88.88 86 PHE A O 1
ATOM 685 N N . PHE A 1 87 ? 13.118 17.834 3.484 1.00 84.38 87 PHE A N 1
ATOM 686 C CA . PHE A 1 87 ? 14.489 17.302 3.498 1.00 84.38 87 PHE A CA 1
ATOM 687 C C . PHE A 1 87 ? 14.967 16.840 2.112 1.00 84.38 87 PHE A C 1
ATOM 689 O O . PHE A 1 87 ? 15.772 15.917 1.997 1.00 84.38 87 PHE A O 1
ATOM 696 N N . ASN A 1 88 ? 14.482 17.495 1.053 1.00 79.12 88 ASN A N 1
ATOM 697 C CA . ASN A 1 88 ? 14.876 17.212 -0.327 1.00 79.12 88 ASN A CA 1
ATOM 698 C C . ASN A 1 88 ? 16.031 18.111 -0.774 1.00 79.12 88 ASN A C 1
ATOM 700 O O . ASN A 1 88 ? 16.056 19.304 -0.465 1.00 79.12 88 ASN A O 1
ATOM 704 N N . TYR A 1 89 ? 16.957 17.554 -1.553 1.00 80.25 89 TYR A N 1
ATOM 705 C CA . TYR A 1 89 ? 18.057 18.304 -2.156 1.00 80.25 89 TYR A CA 1
ATOM 706 C C . TYR A 1 89 ? 17.681 18.795 -3.563 1.00 80.25 89 TYR A C 1
ATOM 708 O O . TYR A 1 89 ? 16.973 18.092 -4.288 1.00 80.25 89 TYR A O 1
ATOM 716 N N . PRO A 1 90 ? 18.161 19.979 -3.995 1.00 77.88 90 PRO A N 1
ATOM 717 C CA . PRO A 1 90 ? 17.915 20.473 -5.346 1.00 77.88 90 PRO A CA 1
ATOM 718 C C . PRO A 1 90 ? 18.330 19.450 -6.413 1.00 77.88 90 PRO A C 1
ATOM 720 O O . PRO A 1 90 ? 19.417 18.876 -6.348 1.00 77.88 90 PRO A O 1
ATOM 723 N N . GLY A 1 91 ? 17.457 19.224 -7.396 1.00 80.12 91 GLY A N 1
ATOM 724 C CA . GLY A 1 91 ? 17.705 18.299 -8.507 1.00 80.12 91 GLY A CA 1
ATOM 725 C C . GLY A 1 91 ? 17.430 16.820 -8.220 1.00 80.12 91 GLY A C 1
ATOM 726 O O . GLY A 1 91 ? 17.576 16.026 -9.142 1.00 80.12 91 GLY A O 1
ATOM 727 N N . HIS A 1 92 ? 17.003 16.461 -7.004 1.00 80.25 92 HIS A N 1
ATOM 728 C CA . HIS A 1 92 ? 16.664 15.084 -6.630 1.00 80.25 92 HIS A CA 1
ATOM 729 C C . HIS A 1 92 ? 15.195 14.984 -6.212 1.00 80.25 92 HIS A C 1
ATOM 731 O O . HIS A 1 92 ? 14.656 15.871 -5.542 1.00 80.25 92 HIS A O 1
ATOM 737 N N . GLN A 1 93 ? 14.539 13.899 -6.607 1.00 85.00 93 GLN A N 1
ATOM 738 C CA . GLN A 1 93 ? 13.224 13.537 -6.098 1.00 85.00 93 GLN A CA 1
ATOM 739 C C . GLN A 1 93 ? 13.373 12.929 -4.694 1.00 85.00 93 GLN A C 1
ATOM 741 O O . GLN A 1 93 ? 14.374 12.268 -4.422 1.00 85.00 93 GLN A O 1
ATOM 746 N N . PRO A 1 94 ? 12.374 13.068 -3.802 1.00 82.06 94 PRO A N 1
ATOM 747 C CA . PRO A 1 94 ? 12.404 12.440 -2.475 1.00 82.06 94 PRO A CA 1
ATOM 748 C C . PRO A 1 94 ? 12.590 10.915 -2.518 1.00 82.06 94 PRO A C 1
ATOM 750 O O . PRO A 1 94 ? 12.931 10.299 -1.520 1.00 82.06 94 PRO A O 1
ATOM 753 N N . THR A 1 95 ? 12.307 10.282 -3.653 1.00 83.88 95 THR A N 1
ATOM 754 C CA . THR A 1 95 ? 12.426 8.835 -3.856 1.00 83.88 95 THR A CA 1
ATOM 755 C C . THR A 1 95 ? 13.799 8.396 -4.346 1.00 83.88 95 THR A C 1
ATOM 757 O O . THR A 1 95 ? 14.021 7.196 -4.473 1.00 83.88 95 THR A O 1
ATOM 760 N N . ASP A 1 96 ? 14.696 9.3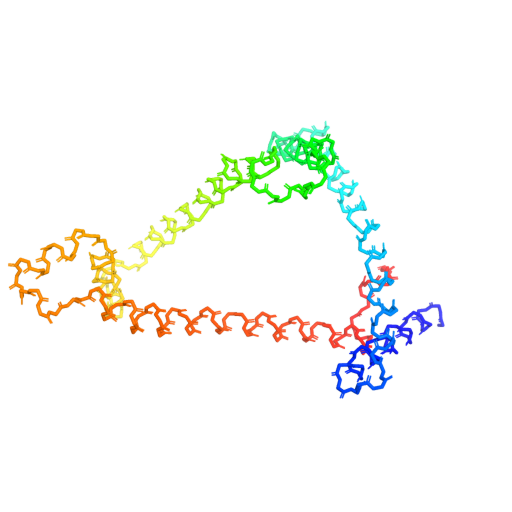34 -4.649 1.00 86.75 96 ASP A N 1
ATOM 761 C CA . ASP A 1 96 ? 16.016 9.009 -5.175 1.00 86.75 96 ASP A CA 1
ATOM 762 C C . ASP A 1 96 ? 16.904 8.397 -4.087 1.00 86.75 96 ASP A C 1
ATOM 764 O O . ASP A 1 96 ? 16.774 8.699 -2.892 1.00 86.75 96 ASP A O 1
ATOM 768 N N . GLU A 1 97 ? 17.834 7.544 -4.516 1.00 83.50 97 GLU A N 1
ATOM 769 C CA . GLU A 1 97 ? 18.831 6.937 -3.638 1.00 83.50 97 GLU A CA 1
ATOM 770 C C . GLU A 1 97 ? 19.612 8.018 -2.870 1.00 83.50 97 GLU A C 1
ATOM 772 O O . GLU A 1 97 ? 19.920 9.089 -3.394 1.00 83.50 97 GLU A O 1
ATOM 777 N N . ASN A 1 98 ? 19.964 7.726 -1.615 1.00 84.38 98 ASN A N 1
ATOM 778 C CA . ASN A 1 98 ? 20.657 8.633 -0.682 1.00 84.38 98 ASN A CA 1
ATOM 779 C C . ASN A 1 98 ? 19.848 9.838 -0.166 1.00 84.38 98 ASN A C 1
ATOM 781 O O . ASN A 1 98 ? 20.401 10.694 0.527 1.00 84.38 98 ASN A O 1
ATOM 785 N N . THR A 1 99 ? 18.544 9.913 -0.426 1.00 89.81 99 THR A N 1
ATOM 786 C CA . THR A 1 99 ? 17.682 10.909 0.226 1.00 89.81 99 THR A CA 1
ATOM 787 C C . THR A 1 99 ? 17.237 10.457 1.620 1.00 89.81 99 THR A C 1
ATOM 789 O O . THR A 1 99 ? 17.197 9.267 1.942 1.00 89.81 99 THR A O 1
ATOM 792 N N . ALA A 1 100 ? 16.860 11.414 2.476 1.00 89.19 100 ALA A N 1
ATOM 793 C CA . ALA A 1 100 ? 16.367 11.113 3.823 1.00 89.19 100 ALA A CA 1
ATOM 794 C C . ALA A 1 100 ? 15.076 10.273 3.802 1.00 89.19 100 ALA A C 1
ATOM 796 O O . ALA A 1 100 ? 14.870 9.411 4.659 1.00 89.19 100 ALA A O 1
ATOM 797 N N . PHE A 1 101 ? 14.215 10.501 2.806 1.00 90.69 101 PHE A N 1
ATOM 798 C CA . PHE A 1 101 ? 12.996 9.723 2.619 1.00 90.69 101 PHE A CA 1
ATOM 799 C C . PHE A 1 101 ? 13.307 8.297 2.143 1.00 90.69 101 PHE A C 1
ATOM 801 O O . PHE A 1 101 ? 12.756 7.350 2.705 1.00 90.69 101 PHE A O 1
ATOM 808 N N . TYR A 1 102 ? 14.243 8.126 1.202 1.00 91.06 102 TYR A N 1
ATOM 809 C CA . TYR A 1 102 ? 14.720 6.805 0.781 1.00 91.06 102 TYR A CA 1
ATOM 810 C C . TYR A 1 102 ? 15.341 6.012 1.944 1.00 91.06 102 TYR A C 1
ATOM 812 O O . TYR A 1 102 ? 15.015 4.845 2.148 1.00 91.06 102 TYR A O 1
ATOM 820 N N . TRP A 1 103 ? 16.153 6.654 2.791 1.00 92.00 103 TRP A N 1
ATOM 821 C CA . TRP A 1 103 ? 16.705 6.015 3.993 1.00 92.00 103 TRP A CA 1
ATOM 822 C C . TRP A 1 103 ? 15.605 5.516 4.943 1.00 92.00 103 TRP A C 1
ATOM 824 O O . TRP A 1 103 ? 15.637 4.379 5.410 1.00 92.00 103 TRP A O 1
ATOM 834 N N . MET A 1 104 ? 14.594 6.344 5.216 1.00 93.25 104 MET A N 1
ATOM 835 C CA . MET A 1 104 ? 13.458 5.940 6.050 1.00 93.25 104 MET A CA 1
ATOM 836 C C . MET A 1 104 ? 12.672 4.790 5.409 1.00 93.25 104 MET A C 1
ATOM 838 O O . MET A 1 104 ? 12.218 3.885 6.110 1.00 93.25 104 MET A O 1
ATOM 842 N N . PHE A 1 105 ? 12.522 4.790 4.087 1.00 91.56 105 PHE A N 1
ATOM 843 C CA . PHE A 1 105 ? 11.897 3.683 3.378 1.00 91.56 105 PHE A CA 1
ATOM 844 C C . PHE A 1 105 ? 12.667 2.368 3.602 1.00 91.56 105 PHE A C 1
ATOM 846 O O . PHE A 1 105 ? 12.081 1.384 4.060 1.00 91.56 105 PHE A O 1
ATOM 853 N N . ASP A 1 106 ? 13.985 2.372 3.402 1.00 93.56 106 ASP A N 1
ATOM 854 C CA . ASP A 1 106 ? 14.811 1.164 3.493 1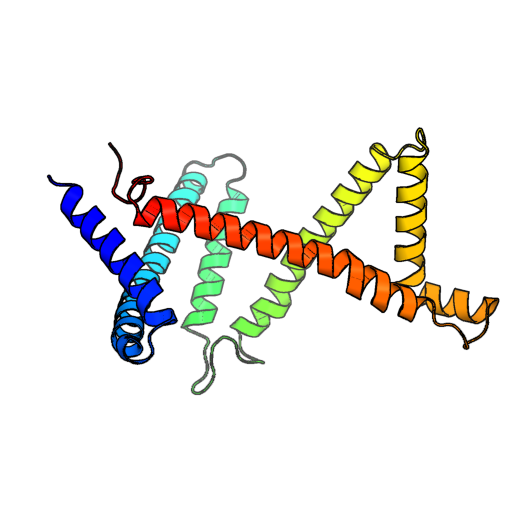.00 93.56 106 ASP A CA 1
ATOM 855 C C . ASP A 1 106 ? 15.039 0.658 4.917 1.00 93.56 106 ASP A C 1
ATOM 857 O O . ASP A 1 106 ? 15.056 -0.552 5.145 1.00 93.56 106 ASP A O 1
ATOM 861 N N . TYR A 1 107 ? 15.179 1.556 5.891 1.00 94.19 107 TYR A N 1
ATOM 862 C CA . TYR A 1 107 ? 15.542 1.175 7.259 1.00 94.19 107 TYR A CA 1
ATOM 863 C C . TYR A 1 107 ? 14.374 1.181 8.246 1.00 94.19 107 TYR A C 1
ATOM 865 O O . TYR A 1 107 ? 14.497 0.611 9.330 1.00 94.19 107 TYR A O 1
ATOM 873 N N . ILE A 1 108 ? 13.232 1.778 7.893 1.00 93.69 108 ILE A N 1
ATOM 874 C CA . ILE A 1 108 ? 12.039 1.800 8.752 1.00 93.69 108 ILE A CA 1
ATOM 875 C C . ILE A 1 108 ? 10.888 1.056 8.075 1.00 93.69 108 ILE A C 1
ATOM 877 O O . ILE A 1 108 ? 10.391 0.072 8.625 1.00 93.69 108 ILE A O 1
ATOM 881 N N . PHE A 1 109 ? 10.466 1.478 6.882 1.00 93.12 109 PHE A N 1
ATOM 882 C CA . PHE A 1 109 ? 9.285 0.895 6.237 1.00 93.12 109 PHE A CA 1
ATOM 883 C C . PHE A 1 109 ? 9.504 -0.560 5.797 1.00 93.12 109 PHE A C 1
ATOM 885 O O . PHE A 1 109 ? 8.664 -1.419 6.092 1.00 93.12 109 PHE A O 1
ATOM 892 N N . ASN A 1 110 ? 10.632 -0.861 5.148 1.00 94.25 110 ASN A N 1
ATOM 893 C CA . ASN A 1 110 ? 10.935 -2.201 4.641 1.00 94.25 110 ASN A CA 1
ATOM 894 C C . ASN A 1 110 ? 11.036 -3.254 5.766 1.00 94.25 110 ASN A C 1
ATOM 896 O O . ASN A 1 110 ? 10.336 -4.269 5.679 1.00 94.25 110 ASN A O 1
ATOM 900 N N . PRO A 1 111 ? 11.788 -3.042 6.868 1.00 95.94 111 PRO A N 1
ATOM 901 C CA . PRO A 1 111 ? 11.862 -4.010 7.964 1.00 95.94 111 PRO A CA 1
ATOM 902 C C . PRO A 1 111 ? 10.535 -4.188 8.715 1.00 95.94 111 PRO A C 1
ATOM 904 O O . PRO A 1 111 ? 10.178 -5.311 9.087 1.00 95.94 111 PRO A O 1
ATOM 907 N N . LEU A 1 112 ? 9.766 -3.109 8.918 1.00 93.75 112 LEU A N 1
ATOM 908 C CA . LEU A 1 112 ? 8.440 -3.192 9.544 1.00 93.75 112 LEU A CA 1
ATOM 909 C C . LEU A 1 112 ? 7.461 -3.989 8.673 1.00 93.75 112 LEU A C 1
ATOM 911 O O . LEU A 1 112 ? 6.744 -4.856 9.180 1.00 93.75 112 LEU A O 1
ATOM 915 N N . SER A 1 113 ? 7.481 -3.763 7.359 1.00 93.06 113 SER A N 1
ATOM 916 C CA . SER A 1 113 ? 6.687 -4.534 6.399 1.00 93.06 113 SER A CA 1
ATOM 917 C C . SER A 1 113 ? 7.107 -6.005 6.384 1.00 93.06 113 SER A C 1
ATOM 919 O O . SER A 1 113 ? 6.256 -6.891 6.473 1.00 93.06 113 SER A O 1
ATOM 921 N N . ALA A 1 114 ? 8.414 -6.286 6.372 1.00 92.12 114 ALA A N 1
ATOM 922 C CA . ALA A 1 114 ? 8.943 -7.645 6.471 1.00 92.12 114 ALA A CA 1
ATOM 923 C C . ALA A 1 114 ? 8.509 -8.342 7.771 1.00 92.12 114 ALA A C 1
ATOM 925 O O . ALA A 1 114 ? 8.166 -9.523 7.750 1.00 92.12 114 ALA A O 1
ATOM 926 N N . THR A 1 115 ? 8.441 -7.612 8.888 1.00 95.44 115 THR A N 1
ATOM 927 C CA . THR A 1 115 ? 7.941 -8.135 10.170 1.00 95.44 115 THR A CA 1
ATOM 928 C C . THR A 1 115 ? 6.461 -8.511 10.082 1.00 95.44 115 THR A C 1
ATOM 930 O O . THR A 1 115 ? 6.082 -9.598 10.516 1.00 95.44 115 THR A O 1
ATOM 933 N N . MET A 1 116 ? 5.627 -7.667 9.467 1.00 93.50 116 MET A N 1
ATOM 934 C CA . MET A 1 116 ? 4.206 -7.962 9.237 1.00 93.50 116 MET A CA 1
ATOM 935 C C . MET A 1 116 ? 4.011 -9.219 8.375 1.00 93.50 116 MET A C 1
ATOM 937 O O . MET A 1 116 ? 3.201 -10.089 8.715 1.00 93.50 116 MET A O 1
ATOM 941 N N . PHE A 1 117 ? 4.783 -9.357 7.293 1.00 83.56 117 PHE A N 1
ATOM 942 C CA . PHE A 1 117 ? 4.749 -10.553 6.447 1.00 83.56 117 PHE A CA 1
ATOM 943 C C . PHE A 1 117 ? 5.279 -11.795 7.172 1.00 83.56 117 PHE A C 1
ATOM 945 O O . PHE A 1 117 ? 4.664 -12.856 7.080 1.00 83.56 117 PHE A O 1
ATOM 952 N N . SER A 1 118 ? 6.363 -11.665 7.940 1.00 91.44 118 SER A N 1
ATOM 953 C CA . SER A 1 118 ? 6.948 -12.753 8.733 1.00 91.44 118 SER A CA 1
ATOM 954 C C . SER A 1 118 ? 5.974 -13.272 9.795 1.00 91.44 118 SER A C 1
ATOM 956 O O . SER A 1 118 ? 5.731 -14.476 9.876 1.00 91.44 118 SER A O 1
ATOM 958 N N . LEU A 1 119 ? 5.324 -12.375 10.546 1.00 93.94 119 LEU A N 1
ATOM 959 C CA . LEU A 1 119 ? 4.286 -12.741 11.515 1.00 93.94 119 LEU A CA 1
ATOM 960 C C . LEU A 1 119 ? 3.102 -13.432 10.838 1.00 93.94 119 LEU A C 1
ATOM 962 O O . LEU A 1 119 ? 2.611 -14.443 11.334 1.00 93.94 119 LEU A O 1
ATOM 966 N N . THR A 1 120 ? 2.667 -12.927 9.682 1.00 88.00 120 THR A N 1
ATOM 967 C CA . THR A 1 120 ? 1.589 -13.550 8.905 1.00 88.00 120 THR A CA 1
ATOM 968 C C . THR A 1 120 ? 1.973 -14.962 8.465 1.00 88.00 120 THR A C 1
ATOM 970 O O . THR A 1 120 ? 1.199 -15.896 8.669 1.00 88.00 120 THR A O 1
ATOM 973 N N . ALA A 1 121 ? 3.183 -15.150 7.932 1.00 82.44 121 ALA A N 1
ATOM 974 C CA . ALA A 1 121 ? 3.694 -16.462 7.548 1.00 82.44 121 ALA A CA 1
ATOM 975 C C . ALA A 1 121 ? 3.776 -17.416 8.750 1.00 82.44 121 ALA A C 1
ATOM 977 O O . ALA A 1 121 ? 3.320 -18.556 8.658 1.00 82.44 121 ALA A O 1
ATOM 978 N N . PHE A 1 122 ? 4.274 -16.941 9.895 1.00 88.00 122 PHE A N 1
ATOM 979 C CA . PHE A 1 122 ? 4.321 -17.712 11.136 1.00 88.00 122 PHE A CA 1
ATOM 980 C C . PHE A 1 122 ? 2.922 -18.136 11.606 1.00 88.00 122 PHE A C 1
ATOM 982 O O . PHE A 1 122 ? 2.712 -19.304 11.936 1.00 88.00 122 PHE A O 1
ATOM 989 N N . PHE A 1 123 ? 1.940 -17.229 11.605 1.00 86.44 123 PHE A N 1
ATOM 990 C CA . PHE A 1 123 ? 0.572 -17.556 12.011 1.00 86.44 123 PHE A CA 1
ATOM 991 C C . PHE A 1 123 ? -0.128 -18.491 11.028 1.00 86.44 123 PHE A C 1
ATOM 993 O O . PHE A 1 123 ? -0.818 -19.408 11.474 1.00 86.44 123 PHE A O 1
ATOM 1000 N N . ILE A 1 124 ? 0.079 -18.315 9.719 1.00 82.75 124 ILE A N 1
ATOM 1001 C CA . ILE A 1 124 ? -0.415 -19.253 8.705 1.00 82.75 124 ILE A CA 1
ATOM 1002 C C . ILE A 1 124 ? 0.202 -20.629 8.944 1.00 82.75 124 ILE A C 1
ATOM 1004 O O . ILE A 1 124 ? -0.540 -21.604 9.007 1.00 82.75 124 ILE A O 1
ATOM 1008 N N . ALA A 1 125 ? 1.519 -20.722 9.136 1.00 79.62 125 ALA A N 1
ATOM 1009 C CA . ALA A 1 125 ? 2.204 -21.984 9.399 1.00 79.62 125 ALA A CA 1
ATOM 1010 C C . ALA A 1 125 ? 1.720 -22.645 10.700 1.00 79.62 125 ALA A C 1
ATOM 1012 O O . ALA A 1 125 ? 1.428 -23.836 10.705 1.00 79.62 125 ALA A O 1
ATOM 1013 N N . SER A 1 126 ? 1.555 -21.882 11.784 1.00 82.25 126 SER A N 1
ATOM 1014 C CA . SER A 1 126 ? 1.054 -22.378 13.074 1.00 82.25 126 SER A CA 1
ATOM 1015 C C . SER A 1 126 ? -0.402 -22.857 12.991 1.00 82.25 126 SER A C 1
ATOM 1017 O O . SER A 1 126 ? -0.737 -23.953 13.451 1.00 82.25 126 SER A O 1
ATOM 1019 N N . ALA A 1 127 ? -1.275 -22.079 12.343 1.00 83.44 127 ALA A N 1
ATOM 1020 C CA . ALA A 1 127 ? -2.666 -22.456 12.113 1.00 83.44 127 ALA A CA 1
ATOM 1021 C C . ALA A 1 127 ? -2.770 -23.687 11.205 1.00 83.44 127 ALA A C 1
ATOM 1023 O O . ALA A 1 127 ? -3.532 -24.604 11.510 1.00 83.44 127 ALA A O 1
ATOM 1024 N N . SER A 1 128 ? -1.960 -23.720 10.147 1.00 74.12 128 SER A N 1
ATOM 1025 C CA . SER A 1 128 ? -1.839 -24.837 9.216 1.00 74.12 128 SER A CA 1
ATOM 1026 C C . SER A 1 128 ? -1.342 -26.082 9.929 1.00 74.12 128 SER A C 1
ATOM 1028 O O . SER A 1 128 ? -1.990 -27.101 9.822 1.00 74.12 128 SER A O 1
ATOM 1030 N N . TYR A 1 129 ? -0.283 -26.022 10.737 1.00 72.62 129 TYR A N 1
ATOM 1031 C CA . TYR A 1 129 ? 0.202 -27.161 11.526 1.00 72.62 129 TYR A CA 1
ATOM 1032 C C . TYR A 1 129 ? -0.873 -27.707 12.477 1.00 72.62 129 TYR A C 1
ATOM 1034 O O . TYR A 1 129 ? -1.094 -28.916 12.557 1.00 72.62 129 TYR A O 1
ATOM 1042 N N . ARG A 1 130 ? -1.608 -26.817 13.156 1.00 72.44 130 ARG A N 1
ATOM 1043 C CA . ARG A 1 130 ? -2.734 -27.203 14.019 1.00 72.44 130 ARG A CA 1
ATOM 1044 C C . ARG A 1 130 ? -3.891 -27.834 13.229 1.00 72.44 130 ARG A C 1
ATOM 1046 O O . ARG A 1 130 ? -4.543 -28.738 13.751 1.00 72.44 130 ARG A O 1
ATOM 1053 N N . ALA A 1 131 ? -4.140 -27.381 12.000 1.00 66.62 131 ALA A N 1
ATOM 1054 C CA . ALA A 1 131 ? -5.142 -27.944 11.091 1.00 66.62 131 ALA A CA 1
ATOM 1055 C C . ALA A 1 131 ? -4.667 -29.249 10.410 1.00 66.62 131 ALA A C 1
ATOM 1057 O O . ALA A 1 131 ? -5.452 -30.178 10.254 1.00 66.62 131 ALA A O 1
ATOM 1058 N N . PHE A 1 132 ? -3.373 -29.358 10.104 1.00 62.28 132 PHE A N 1
ATOM 1059 C CA . PHE A 1 132 ? -2.670 -30.463 9.444 1.00 62.28 132 PHE A CA 1
ATOM 1060 C C . PHE A 1 132 ? -2.124 -31.496 10.433 1.00 62.28 132 PHE A C 1
ATOM 1062 O O . PHE A 1 132 ? -1.126 -32.163 10.158 1.00 62.28 132 PHE A O 1
ATOM 1069 N N . LYS A 1 133 ? -2.778 -31.698 11.583 1.00 59.53 133 LYS A N 1
ATOM 1070 C CA . LYS A 1 133 ? -2.515 -32.901 12.381 1.00 59.53 133 LYS A CA 1
ATOM 1071 C C . LYS A 1 133 ? -2.854 -34.090 11.480 1.00 59.53 133 LYS A C 1
ATOM 1073 O O . LYS A 1 133 ? -4.042 -34.298 11.258 1.00 59.53 133 LYS A O 1
ATOM 1078 N N . ALA A 1 134 ? -1.838 -34.780 10.943 1.00 57.47 134 ALA A N 1
ATOM 1079 C CA . ALA A 1 134 ? -1.924 -35.810 9.901 1.00 57.47 134 ALA A CA 1
ATOM 1080 C C . ALA A 1 134 ? -3.024 -36.839 10.205 1.00 57.47 134 ALA A C 1
ATOM 1082 O O . ALA A 1 134 ? -2.810 -37.852 10.864 1.00 57.47 134 ALA A O 1
ATOM 1083 N N . ARG A 1 135 ? -4.243 -36.506 9.786 1.00 65.31 135 ARG A N 1
ATOM 1084 C CA . ARG A 1 135 ? -5.462 -37.290 9.989 1.00 65.31 135 ARG A CA 1
ATOM 1085 C C . ARG A 1 135 ? -6.138 -37.614 8.663 1.00 65.31 135 ARG A C 1
ATOM 1087 O O . ARG A 1 135 ? -7.028 -38.451 8.650 1.00 65.31 135 ARG A O 1
ATOM 1094 N N . SER A 1 136 ? -5.709 -36.979 7.571 1.00 76.25 136 SER A N 1
ATOM 1095 C CA . SER A 1 136 ? -6.233 -37.193 6.225 1.00 76.25 136 SER A CA 1
ATOM 1096 C C . SER A 1 136 ? -5.094 -37.268 5.204 1.00 76.25 136 SER A C 1
ATOM 1098 O O . SER A 1 136 ? -4.023 -36.687 5.412 1.00 76.25 136 SER A O 1
ATOM 1100 N N . VAL A 1 137 ? -5.326 -37.988 4.106 1.00 77.44 137 VAL A N 1
ATOM 1101 C CA . VAL A 1 137 ? -4.344 -38.181 3.026 1.00 77.44 137 VAL A CA 1
ATOM 1102 C C . VAL A 1 137 ? -4.013 -36.846 2.352 1.00 77.44 137 VAL A C 1
ATOM 1104 O O . VAL A 1 137 ? -2.855 -36.580 2.036 1.00 77.44 137 VAL A O 1
ATOM 1107 N N . GLU A 1 138 ? -5.000 -35.959 2.224 1.00 77.75 138 GLU A N 1
ATOM 1108 C CA . GLU A 1 138 ? -4.852 -34.622 1.642 1.00 77.75 138 GLU A CA 1
ATOM 1109 C C . GLU A 1 138 ? -3.922 -33.741 2.487 1.00 77.75 138 GLU A C 1
ATOM 1111 O O . GLU A 1 138 ? -3.054 -33.053 1.952 1.00 77.75 138 GLU A O 1
ATOM 1116 N N . SER A 1 139 ? -4.057 -33.801 3.816 1.00 70.12 139 SER A N 1
ATOM 1117 C CA . SER A 1 139 ? -3.208 -33.042 4.743 1.00 70.12 139 SER A CA 1
ATOM 1118 C C . SER A 1 139 ? -1.754 -33.516 4.699 1.00 70.12 139 SER A C 1
ATOM 1120 O O . SER A 1 139 ? -0.837 -32.700 4.758 1.00 70.12 139 SER A O 1
ATOM 1122 N N . THR A 1 140 ? -1.533 -34.826 4.556 1.00 76.75 140 THR A N 1
ATOM 1123 C CA . THR A 1 140 ? -0.191 -35.409 4.414 1.00 76.75 140 THR A CA 1
ATOM 1124 C C . THR A 1 140 ? 0.462 -35.003 3.096 1.00 76.75 140 THR A C 1
ATOM 1126 O O . THR A 1 140 ? 1.625 -34.610 3.108 1.00 76.75 140 THR A O 1
ATOM 1129 N N . LEU A 1 141 ? -0.281 -35.035 1.982 1.00 78.62 141 LEU A N 1
ATOM 1130 C CA . LEU A 1 141 ? 0.214 -34.594 0.672 1.00 78.62 141 LEU A CA 1
ATOM 1131 C C . LEU A 1 141 ? 0.597 -33.109 0.674 1.00 78.62 141 LEU A C 1
ATOM 1133 O O . LEU A 1 141 ? 1.651 -32.735 0.156 1.00 78.62 141 LEU A O 1
ATOM 1137 N N . LEU A 1 142 ? -0.228 -32.262 1.296 1.00 78.44 142 LEU A N 1
ATOM 1138 C CA . LEU A 1 142 ? 0.070 -30.837 1.449 1.00 78.44 142 LEU A CA 1
ATOM 1139 C C . LEU A 1 142 ? 1.309 -30.608 2.320 1.00 78.44 142 LEU A C 1
ATOM 1141 O O . LEU A 1 142 ? 2.184 -29.829 1.941 1.00 78.44 142 LEU A O 1
ATOM 1145 N N . LEU A 1 143 ? 1.419 -31.313 3.450 1.00 76.44 143 LEU A N 1
ATOM 1146 C CA . LEU A 1 143 ? 2.566 -31.204 4.349 1.00 76.44 143 LEU A CA 1
ATOM 1147 C C . LEU A 1 143 ? 3.864 -31.673 3.677 1.00 76.44 143 LEU A C 1
ATOM 1149 O O . LEU A 1 143 ? 4.877 -30.980 3.772 1.00 76.44 143 LEU A O 1
ATOM 1153 N N . SER A 1 144 ? 3.839 -32.802 2.959 1.00 79.00 144 SER A N 1
ATOM 1154 C CA . SER A 1 144 ? 5.009 -33.301 2.228 1.00 79.00 144 SER A CA 1
ATOM 1155 C C . SER A 1 144 ? 5.409 -32.361 1.096 1.00 79.00 144 SER A C 1
ATOM 1157 O O . SER A 1 144 ? 6.591 -32.068 0.934 1.00 79.00 144 SER A O 1
ATOM 1159 N N . SER A 1 145 ? 4.435 -31.832 0.347 1.00 76.75 145 SER A N 1
ATOM 1160 C CA . SER A 1 145 ? 4.704 -30.864 -0.719 1.00 76.75 145 SER A CA 1
ATOM 1161 C C . SER A 1 145 ? 5.331 -29.586 -0.161 1.00 76.75 145 SER A C 1
ATOM 1163 O O . SER A 1 145 ? 6.316 -29.100 -0.710 1.00 76.75 145 SER A O 1
ATOM 1165 N N . ALA A 1 146 ? 4.798 -29.049 0.938 1.00 75.44 146 ALA A N 1
ATOM 1166 C CA . ALA A 1 146 ? 5.336 -27.849 1.572 1.00 75.44 146 ALA A CA 1
ATOM 1167 C C . ALA A 1 146 ? 6.755 -28.076 2.117 1.00 75.44 146 ALA A C 1
ATOM 1169 O O . ALA A 1 146 ? 7.628 -27.232 1.918 1.00 75.44 146 ALA A O 1
ATOM 1170 N N . PHE A 1 147 ? 6.998 -29.226 2.753 1.00 76.81 147 PHE A N 1
ATOM 1171 C CA . PHE A 1 147 ? 8.313 -29.592 3.274 1.00 76.81 147 PHE A CA 1
ATOM 1172 C C . PHE A 1 147 ? 9.367 -29.676 2.164 1.00 76.81 147 PHE A C 1
ATOM 1174 O O . PHE A 1 147 ? 10.425 -29.065 2.293 1.00 76.81 147 PHE A O 1
ATOM 1181 N N . LEU A 1 148 ? 9.068 -30.364 1.055 1.00 76.75 148 LEU A N 1
ATOM 1182 C CA . LEU A 1 148 ? 9.995 -30.480 -0.077 1.00 76.75 148 LEU A CA 1
ATOM 1183 C C . LEU A 1 148 ? 10.301 -29.111 -0.696 1.00 76.75 148 LEU A C 1
ATOM 1185 O O . LEU A 1 148 ? 11.463 -28.785 -0.925 1.00 76.75 148 LEU A O 1
ATOM 1189 N N . VAL A 1 149 ? 9.279 -28.276 -0.902 1.00 74.94 149 VAL A N 1
ATOM 1190 C CA . VAL A 1 149 ? 9.464 -26.923 -1.451 1.00 74.94 149 VAL A CA 1
ATOM 1191 C C . VAL A 1 149 ? 10.324 -26.057 -0.532 1.00 74.94 149 VAL A C 1
ATOM 1193 O O . VAL A 1 149 ? 11.197 -25.342 -1.014 1.00 74.94 149 VAL A O 1
ATOM 1196 N N . MET A 1 150 ? 10.105 -26.111 0.786 1.00 75.25 150 MET A N 1
ATOM 1197 C CA . MET A 1 150 ? 10.893 -25.322 1.737 1.00 75.25 150 MET A CA 1
ATOM 1198 C C . MET A 1 150 ? 12.334 -25.823 1.865 1.00 75.25 150 MET A C 1
ATOM 1200 O O . MET A 1 150 ? 13.245 -24.999 1.895 1.00 75.25 150 MET A O 1
ATOM 1204 N N . LEU A 1 151 ? 12.551 -27.142 1.906 1.00 72.56 151 LEU A N 1
ATOM 1205 C CA . LEU A 1 151 ? 13.880 -27.743 2.054 1.00 72.56 151 LEU A CA 1
ATOM 1206 C C . LEU A 1 151 ? 14.812 -27.340 0.907 1.00 72.56 151 LEU A C 1
ATOM 1208 O O . LEU A 1 151 ? 15.949 -26.947 1.143 1.00 72.56 151 LEU A O 1
ATOM 1212 N N . PHE A 1 152 ? 14.312 -27.390 -0.323 1.00 67.81 152 PHE A N 1
ATOM 1213 C CA . PHE A 1 152 ? 15.100 -27.168 -1.534 1.00 67.81 152 PHE A CA 1
ATOM 1214 C C . PHE A 1 152 ? 15.144 -25.708 -2.008 1.00 67.81 152 PHE A C 1
ATOM 1216 O O . PHE A 1 152 ? 15.803 -25.404 -2.996 1.00 67.81 152 PHE A O 1
ATOM 1223 N N . ARG A 1 153 ? 14.463 -24.792 -1.308 1.00 69.69 153 ARG A N 1
ATOM 1224 C CA . ARG A 1 153 ? 14.536 -23.342 -1.563 1.00 69.69 153 ARG A CA 1
ATOM 1225 C C . ARG A 1 153 ? 15.665 -22.654 -0.785 1.00 69.69 153 ARG A C 1
ATOM 1227 O O . ARG A 1 153 ? 16.017 -21.518 -1.086 1.00 69.69 153 ARG A O 1
ATOM 1234 N N . VAL A 1 154 ? 16.209 -23.304 0.241 1.00 72.06 154 VAL A N 1
ATOM 1235 C CA . VAL A 1 154 ? 17.314 -22.770 1.050 1.00 72.06 154 VAL A CA 1
ATOM 1236 C C . VAL A 1 154 ? 18.640 -23.261 0.454 1.00 72.06 154 VAL A C 1
ATOM 1238 O O . VAL A 1 154 ? 18.698 -24.426 0.064 1.00 72.06 154 VAL A O 1
ATOM 1241 N N . PRO A 1 155 ? 19.725 -22.457 0.450 1.00 66.94 155 PRO A N 1
ATOM 1242 C CA . PRO A 1 155 ? 21.045 -22.893 -0.034 1.00 66.94 155 PRO A CA 1
ATOM 1243 C C . PRO A 1 155 ? 21.529 -24.218 0.580 1.00 66.94 155 PRO A C 1
ATOM 1245 O O . PRO A 1 155 ? 22.231 -24.997 -0.054 1.00 66.94 155 PRO A O 1
ATOM 1248 N N . LEU A 1 156 ? 21.090 -24.517 1.808 1.00 66.38 156 LEU A N 1
ATOM 1249 C CA . LEU A 1 156 ? 21.351 -25.781 2.494 1.00 66.38 156 LEU A CA 1
ATOM 1250 C C . LEU A 1 156 ? 20.779 -27.002 1.747 1.00 66.38 156 LEU A C 1
ATOM 1252 O O . LEU A 1 156 ? 21.402 -28.059 1.732 1.00 66.38 156 LEU A O 1
ATOM 1256 N N . GLY A 1 157 ? 19.606 -26.864 1.125 1.00 69.25 157 GLY A N 1
ATOM 1257 C CA . GLY A 1 157 ? 18.969 -27.925 0.347 1.00 69.25 157 GLY A CA 1
ATOM 1258 C C . GLY A 1 157 ? 19.718 -28.246 -0.938 1.00 69.25 157 GLY A C 1
ATOM 1259 O O . GLY A 1 157 ? 19.792 -29.408 -1.322 1.00 69.25 157 GLY A O 1
ATOM 1260 N N . GLU A 1 158 ? 20.324 -27.240 -1.564 1.00 68.38 158 GLU A N 1
ATOM 1261 C CA . GLU A 1 158 ? 21.128 -27.411 -2.774 1.00 68.38 158 GLU A CA 1
ATOM 1262 C C . GLU A 1 158 ? 22.453 -28.124 -2.470 1.00 68.38 158 GLU A C 1
ATOM 1264 O O . GLU A 1 158 ? 22.815 -29.067 -3.170 1.00 68.38 158 GLU A O 1
ATOM 1269 N N . VAL A 1 159 ? 23.110 -27.777 -1.354 1.00 72.94 159 VAL A N 1
ATOM 1270 C CA . VAL A 1 159 ? 24.320 -28.472 -0.871 1.00 72.94 159 VAL A CA 1
ATOM 1271 C C . VAL A 1 159 ? 24.029 -29.935 -0.519 1.00 72.94 159 VAL A C 1
ATOM 1273 O O . VAL A 1 159 ? 24.782 -30.828 -0.907 1.00 72.94 159 VAL A O 1
ATOM 1276 N N . LEU A 1 160 ? 22.928 -30.202 0.193 1.00 72.56 160 LEU A N 1
ATOM 1277 C CA . LEU A 1 160 ? 22.524 -31.569 0.538 1.00 72.56 160 LEU A CA 1
ATOM 1278 C C . LEU A 1 160 ? 22.158 -32.390 -0.704 1.00 72.56 160 LEU A C 1
ATOM 1280 O O . LEU A 1 160 ? 22.477 -33.573 -0.768 1.00 72.56 160 LEU A O 1
ATOM 1284 N N . TRP A 1 161 ? 21.510 -31.775 -1.695 1.00 68.38 161 TRP A N 1
ATOM 1285 C CA . TRP A 1 161 ? 21.125 -32.455 -2.929 1.00 68.38 161 TRP A CA 1
ATOM 1286 C C . TRP A 1 161 ? 22.326 -32.731 -3.842 1.00 68.38 161 TRP A C 1
ATOM 1288 O O . TRP A 1 161 ? 22.461 -33.851 -4.336 1.00 68.38 161 TRP A O 1
ATOM 1298 N N . GLY A 1 162 ? 23.234 -31.761 -3.995 1.00 68.12 162 GLY A N 1
ATOM 1299 C CA . GLY A 1 162 ? 24.485 -31.921 -4.745 1.00 68.12 162 GLY A CA 1
ATOM 1300 C C . GLY A 1 162 ? 25.382 -33.014 -4.159 1.00 68.12 162 GLY A C 1
ATOM 1301 O O . GLY A 1 162 ? 25.942 -33.819 -4.901 1.00 68.12 162 GLY A O 1
ATOM 1302 N N . GLY A 1 163 ? 25.420 -33.141 -2.826 1.00 70.94 163 GLY A N 1
ATOM 1303 C CA . GLY A 1 163 ? 26.139 -34.221 -2.143 1.00 70.94 163 GLY A CA 1
ATOM 1304 C C . GLY A 1 163 ? 25.552 -35.627 -2.341 1.00 70.94 163 GLY A C 1
ATOM 1305 O O . GLY A 1 163 ? 26.279 -36.604 -2.179 1.00 70.94 163 GLY A O 1
ATOM 1306 N N . VAL A 1 164 ? 24.264 -35.753 -2.690 1.00 68.38 164 VAL A N 1
ATOM 1307 C CA . VAL A 1 164 ? 23.573 -37.053 -2.837 1.00 68.38 164 VAL A CA 1
ATOM 1308 C C . VAL A 1 164 ? 23.405 -37.466 -4.304 1.00 68.38 164 VAL A C 1
ATOM 1310 O O . VAL A 1 164 ? 23.563 -38.643 -4.620 1.00 68.38 164 VAL A O 1
ATOM 1313 N N . PHE A 1 165 ? 23.097 -36.527 -5.203 1.00 64.19 165 PHE A N 1
ATOM 1314 C CA . PHE A 1 165 ? 22.733 -36.817 -6.599 1.00 64.19 165 PHE A CA 1
ATOM 1315 C C . PHE A 1 165 ? 23.704 -36.232 -7.643 1.00 64.19 165 PHE A C 1
ATOM 1317 O O . PHE A 1 165 ? 23.513 -36.459 -8.840 1.00 64.19 165 PHE A O 1
ATOM 1324 N N . GLY A 1 166 ? 24.769 -35.548 -7.207 1.00 63.50 166 GLY A N 1
ATOM 1325 C CA . GLY A 1 166 ? 25.750 -34.893 -8.075 1.00 63.50 166 GLY A CA 1
ATOM 1326 C C . GLY A 1 166 ? 25.223 -33.612 -8.736 1.00 63.50 166 GLY A C 1
ATOM 1327 O O . GLY A 1 166 ? 24.017 -33.390 -8.842 1.00 63.50 166 GLY A O 1
ATOM 1328 N N . ASP A 1 167 ? 26.136 -32.774 -9.229 1.00 65.81 167 ASP A N 1
ATOM 1329 C CA . ASP A 1 167 ? 25.847 -31.414 -9.730 1.00 65.81 167 ASP A CA 1
ATOM 1330 C C . ASP A 1 167 ? 25.035 -31.354 -11.044 1.00 65.81 167 ASP A C 1
ATOM 1332 O O . ASP A 1 167 ? 24.788 -30.280 -11.586 1.00 65.81 167 ASP A O 1
ATOM 1336 N N . ASN A 1 168 ? 24.589 -32.496 -11.577 1.00 62.06 168 ASN A N 1
ATOM 1337 C CA . ASN A 1 168 ? 23.919 -32.568 -12.878 1.00 62.06 168 ASN A CA 1
ATOM 1338 C C . ASN A 1 168 ? 22.413 -32.242 -12.826 1.00 62.06 168 ASN A C 1
ATOM 1340 O O . ASN A 1 168 ? 21.813 -32.006 -13.874 1.00 62.06 168 ASN A O 1
ATOM 1344 N N . PHE A 1 169 ? 21.782 -32.241 -11.643 1.00 62.88 169 PHE A N 1
ATOM 1345 C CA . PHE A 1 169 ? 20.354 -31.932 -11.499 1.00 62.88 169 PHE A CA 1
ATOM 1346 C C . PHE A 1 169 ? 20.091 -30.968 -10.337 1.00 62.88 169 PHE A C 1
ATOM 1348 O O . PHE A 1 169 ? 19.882 -31.380 -9.194 1.00 62.88 169 PHE A O 1
ATOM 1355 N N . SER A 1 170 ? 20.054 -29.668 -10.637 1.00 66.94 170 SER A N 1
ATOM 1356 C CA . SER A 1 170 ? 19.699 -28.628 -9.669 1.00 66.94 170 SER A CA 1
ATOM 1357 C C . SER A 1 170 ? 18.195 -28.663 -9.385 1.00 66.94 170 SER A C 1
ATOM 1359 O O . SER A 1 170 ? 17.390 -28.077 -10.110 1.00 66.94 170 SER A O 1
ATOM 1361 N N . ILE A 1 171 ? 17.798 -29.332 -8.302 1.00 68.94 171 ILE A N 1
ATOM 1362 C CA . ILE A 1 171 ? 16.406 -29.363 -7.823 1.00 68.94 171 ILE A CA 1
ATOM 1363 C C . ILE A 1 171 ? 15.837 -27.940 -7.614 1.00 68.94 171 ILE A C 1
ATOM 1365 O O . ILE A 1 171 ? 14.647 -27.704 -7.836 1.00 68.94 171 ILE A O 1
ATOM 1369 N N . SER A 1 172 ? 16.703 -26.972 -7.291 1.00 67.44 172 SER A N 1
ATOM 1370 C CA . SER A 1 172 ? 16.391 -25.543 -7.194 1.00 67.44 172 SER A CA 1
ATOM 1371 C C . SER A 1 172 ? 15.784 -24.990 -8.486 1.00 67.44 172 SER A C 1
ATOM 1373 O O . SER A 1 172 ? 14.783 -24.278 -8.433 1.00 67.44 172 SER A O 1
ATOM 1375 N N . TYR A 1 173 ? 16.321 -25.372 -9.653 1.00 73.00 173 TYR A N 1
ATOM 1376 C CA . TYR A 1 173 ? 15.808 -24.933 -10.956 1.00 73.00 173 TYR A CA 1
ATOM 1377 C C . TYR A 1 173 ? 14.397 -25.467 -11.219 1.00 73.00 173 TYR A C 1
ATOM 1379 O O . TYR A 1 173 ? 13.542 -24.742 -11.729 1.00 73.00 173 TYR A O 1
ATOM 1387 N N . PHE A 1 174 ? 14.122 -26.719 -10.838 1.00 75.31 174 PHE A N 1
ATOM 1388 C CA . PHE A 1 174 ? 12.790 -27.307 -10.980 1.00 75.31 174 PHE A CA 1
ATOM 1389 C C . PHE A 1 174 ? 11.756 -26.573 -10.115 1.00 75.31 174 PHE A C 1
ATOM 1391 O O . PHE A 1 174 ? 10.670 -26.241 -10.593 1.00 75.31 174 PHE A O 1
ATOM 1398 N N . ILE A 1 175 ? 12.094 -26.273 -8.859 1.00 74.94 175 ILE A N 1
ATOM 1399 C CA . ILE A 1 175 ? 11.196 -25.567 -7.936 1.00 74.94 175 ILE A CA 1
ATOM 1400 C C . ILE A 1 175 ? 10.968 -24.129 -8.386 1.00 74.94 175 ILE A C 1
ATOM 1402 O O . ILE A 1 175 ? 9.821 -23.677 -8.412 1.00 74.94 175 ILE A O 1
ATOM 1406 N N . ASP A 1 176 ? 12.025 -23.420 -8.772 1.00 75.12 176 ASP A N 1
ATOM 1407 C CA . ASP A 1 176 ? 11.894 -22.044 -9.233 1.00 75.12 176 ASP A CA 1
ATOM 1408 C C . ASP A 1 176 ? 11.105 -21.962 -10.546 1.00 75.12 176 ASP A C 1
ATOM 1410 O O . ASP A 1 176 ? 10.183 -21.165 -10.665 1.00 75.12 176 ASP A O 1
ATOM 1414 N N . THR A 1 177 ? 11.348 -22.861 -11.500 1.00 77.69 177 THR A N 1
ATOM 1415 C CA . THR A 1 177 ? 10.664 -22.819 -12.801 1.00 77.69 177 THR A CA 1
ATOM 1416 C C . THR A 1 177 ? 9.209 -23.285 -12.713 1.00 77.69 177 THR A C 1
ATOM 1418 O O . THR A 1 177 ? 8.301 -22.593 -13.174 1.00 77.69 177 THR A O 1
ATOM 1421 N N . PHE A 1 178 ? 8.948 -24.453 -12.117 1.00 77.19 178 PHE A N 1
ATOM 1422 C CA . PHE A 1 178 ? 7.612 -25.059 -12.145 1.00 77.19 178 PHE A CA 1
ATOM 1423 C C . PHE A 1 178 ? 6.729 -24.613 -10.981 1.00 77.19 178 PHE A C 1
ATOM 1425 O O . PHE A 1 178 ? 5.539 -24.346 -11.173 1.00 77.19 178 PHE A O 1
ATOM 1432 N N . ILE A 1 179 ? 7.283 -24.512 -9.771 1.00 78.00 179 ILE A N 1
ATOM 1433 C CA . ILE A 1 179 ? 6.489 -24.213 -8.573 1.00 78.00 179 ILE A CA 1
ATOM 1434 C C . ILE A 1 179 ? 6.362 -22.703 -8.388 1.00 78.00 179 ILE A C 1
ATOM 1436 O O . ILE A 1 179 ? 5.243 -22.209 -8.256 1.00 78.00 179 ILE A O 1
ATOM 1440 N N . MET A 1 180 ? 7.469 -21.956 -8.415 1.00 78.12 180 MET A N 1
ATOM 1441 C CA . MET A 1 180 ? 7.424 -20.495 -8.290 1.00 78.12 180 MET A CA 1
ATOM 1442 C C . MET A 1 180 ? 6.972 -19.842 -9.604 1.00 78.12 180 MET A C 1
ATOM 1444 O O . MET A 1 180 ? 5.980 -19.110 -9.637 1.00 78.12 180 MET A O 1
ATOM 1448 N N . GLY A 1 181 ? 7.660 -20.170 -10.694 1.00 80.50 181 GLY A N 1
ATOM 1449 C CA . GLY A 1 181 ? 7.441 -19.654 -12.038 1.00 80.50 181 GLY A CA 1
ATOM 1450 C C . GLY A 1 181 ? 6.082 -20.035 -12.618 1.00 80.50 181 GLY A C 1
ATOM 1451 O O . GLY A 1 181 ? 5.447 -19.206 -13.272 1.00 80.50 181 GLY A O 1
ATOM 1452 N N . GLY A 1 182 ? 5.619 -21.256 -12.332 1.00 85.06 182 GLY A N 1
ATOM 1453 C CA . GLY A 1 182 ? 4.323 -21.789 -12.747 1.00 85.06 182 GLY A CA 1
ATOM 1454 C C . GLY A 1 182 ? 3.217 -21.527 -11.726 1.00 85.06 182 GLY A C 1
ATOM 1455 O O . GLY A 1 182 ? 2.473 -20.557 -11.853 1.00 85.06 182 GLY A O 1
ATOM 1456 N N . PHE A 1 183 ? 3.074 -22.402 -10.724 1.00 79.94 183 PHE A N 1
ATOM 1457 C CA . PHE A 1 183 ? 1.905 -22.418 -9.827 1.00 79.94 183 PHE A CA 1
ATOM 1458 C C . PHE A 1 183 ? 1.756 -21.167 -8.952 1.00 79.94 183 PHE A C 1
ATOM 1460 O O . PHE A 1 183 ? 0.659 -20.615 -8.863 1.00 79.94 183 PHE A O 1
ATOM 1467 N N . ASN A 1 184 ? 2.831 -20.703 -8.313 1.00 81.44 184 ASN A N 1
ATOM 1468 C CA . ASN A 1 184 ? 2.782 -19.523 -7.447 1.00 81.44 184 ASN A CA 1
ATOM 1469 C C . ASN A 1 184 ? 2.450 -18.264 -8.261 1.00 81.44 184 ASN A C 1
ATOM 1471 O O . ASN A 1 184 ? 1.508 -17.546 -7.929 1.00 81.44 184 ASN A O 1
ATOM 1475 N N . ASN A 1 185 ? 3.150 -18.040 -9.376 1.00 87.38 185 ASN A N 1
ATOM 1476 C CA . ASN A 1 185 ? 2.835 -16.943 -10.291 1.00 87.38 185 ASN A CA 1
ATOM 1477 C C . ASN A 1 185 ? 1.422 -17.054 -10.876 1.00 87.38 185 ASN A C 1
ATOM 1479 O O . ASN A 1 185 ? 0.742 -16.038 -11.004 1.00 87.38 185 ASN A O 1
ATOM 1483 N N . ALA A 1 186 ? 0.945 -18.258 -11.206 1.00 87.94 186 ALA A N 1
ATOM 1484 C CA . ALA A 1 186 ? -0.431 -18.462 -11.654 1.00 87.94 186 ALA A CA 1
ATOM 1485 C C . ALA A 1 186 ? -1.441 -18.062 -10.566 1.00 87.94 186 ALA A C 1
ATOM 1487 O O . ALA A 1 186 ? -2.403 -17.356 -10.864 1.00 87.94 186 ALA A O 1
ATOM 1488 N N . GLY A 1 187 ? -1.192 -18.433 -9.306 1.00 85.25 187 GLY A N 1
ATOM 1489 C CA . GLY A 1 187 ? -2.002 -18.018 -8.159 1.00 85.25 187 GLY A CA 1
ATOM 1490 C C . GLY A 1 187 ? -1.994 -16.502 -7.943 1.00 85.25 187 GLY A C 1
ATOM 1491 O O . GLY A 1 187 ? -3.054 -15.892 -7.808 1.00 85.25 187 GLY A O 1
ATOM 1492 N N . GLN A 1 188 ? -0.821 -15.866 -7.988 1.00 86.44 188 GLN A N 1
ATOM 1493 C CA . GLN A 1 188 ? -0.704 -14.407 -7.886 1.00 86.44 188 GLN A CA 1
ATOM 1494 C C . GLN A 1 188 ? -1.444 -13.693 -9.021 1.00 86.44 188 GLN A C 1
ATOM 1496 O O . GLN A 1 188 ? -2.199 -12.755 -8.765 1.00 86.44 188 GLN A O 1
ATOM 1501 N N . ARG A 1 189 ? -1.293 -14.169 -10.263 1.00 90.06 189 ARG A N 1
ATOM 1502 C CA . ARG A 1 189 ? -2.030 -13.647 -11.421 1.00 90.06 189 ARG A CA 1
ATOM 1503 C C . ARG A 1 189 ? -3.533 -13.820 -11.248 1.00 90.06 189 ARG A C 1
ATOM 1505 O O . ARG A 1 189 ? -4.272 -12.884 -11.526 1.00 90.06 189 ARG A O 1
ATOM 1512 N N . ALA A 1 190 ? -3.995 -14.966 -10.747 1.00 93.50 190 ALA A N 1
ATOM 1513 C CA . ALA A 1 190 ? -5.413 -15.192 -10.483 1.00 93.50 190 ALA A CA 1
ATOM 1514 C C . ALA A 1 190 ? -5.971 -14.186 -9.463 1.00 93.50 190 ALA A C 1
ATOM 1516 O O . ALA A 1 190 ? -7.030 -13.605 -9.698 1.00 93.50 190 ALA A O 1
ATOM 1517 N N . ILE A 1 191 ? -5.239 -13.916 -8.376 1.00 91.88 191 ILE A N 1
ATOM 1518 C CA . ILE A 1 191 ? -5.620 -12.908 -7.373 1.00 91.88 191 ILE A CA 1
ATOM 1519 C C . ILE A 1 191 ? -5.650 -11.504 -7.991 1.00 91.88 191 ILE A C 1
ATOM 1521 O O . ILE A 1 191 ? -6.615 -10.766 -7.788 1.00 91.88 191 ILE A O 1
ATOM 1525 N N . GLN A 1 192 ? -4.629 -11.137 -8.769 1.00 93.19 192 GLN A N 1
ATOM 1526 C CA . GLN A 1 192 ? -4.561 -9.837 -9.445 1.00 93.19 192 GLN A CA 1
ATOM 1527 C C . GLN A 1 192 ? -5.718 -9.647 -10.432 1.00 93.19 192 GLN A C 1
ATOM 1529 O O . GLN A 1 192 ? -6.369 -8.604 -10.420 1.00 93.19 192 GLN A O 1
ATOM 1534 N N . ILE A 1 193 ? -6.025 -10.666 -11.241 1.00 94.75 193 ILE A N 1
ATOM 1535 C CA . ILE A 1 193 ? -7.149 -10.647 -12.185 1.00 94.75 193 ILE A CA 1
ATOM 1536 C C . ILE A 1 193 ? -8.475 -10.528 -11.428 1.00 94.75 193 ILE A C 1
ATOM 1538 O O . ILE A 1 193 ? -9.300 -9.687 -11.778 1.00 94.75 193 ILE A O 1
ATOM 1542 N N . ALA A 1 194 ? -8.678 -11.313 -10.367 1.00 94.56 194 ALA A N 1
ATOM 1543 C CA . ALA A 1 194 ? -9.895 -11.251 -9.561 1.00 94.56 194 ALA A CA 1
ATOM 1544 C C . ALA A 1 194 ? -10.086 -9.868 -8.914 1.00 94.56 194 ALA A C 1
ATOM 1546 O O . ALA A 1 194 ? -11.186 -9.316 -8.945 1.00 94.56 194 ALA A O 1
ATOM 1547 N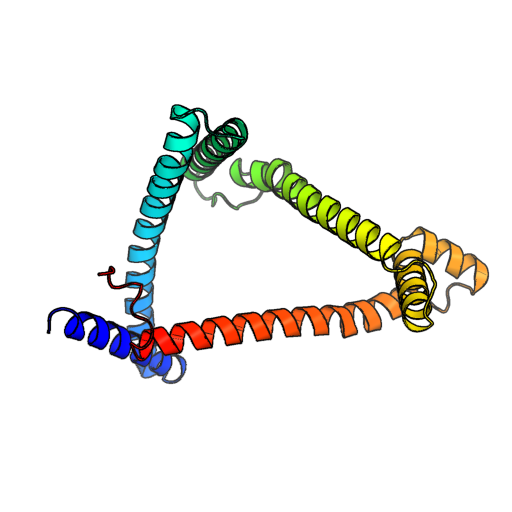 N . SER A 1 195 ? -9.009 -9.278 -8.388 1.00 93.88 195 SER A N 1
ATOM 1548 C CA . SER A 1 195 ? -9.010 -7.913 -7.854 1.00 93.88 195 SER A CA 1
ATOM 1549 C C . SER A 1 195 ? -9.359 -6.882 -8.931 1.00 93.88 195 SER A C 1
ATOM 1551 O O . SER A 1 195 ? -10.229 -6.039 -8.705 1.00 93.88 195 SER A O 1
ATOM 1553 N N . ALA A 1 196 ? -8.748 -6.981 -10.115 1.00 94.62 196 ALA A N 1
ATOM 1554 C CA . ALA A 1 196 ? -9.015 -6.081 -11.232 1.00 94.62 196 ALA A CA 1
ATOM 1555 C C . ALA A 1 196 ? -10.474 -6.174 -11.707 1.00 94.62 196 ALA A C 1
ATOM 1557 O O . ALA A 1 196 ? -11.131 -5.148 -11.871 1.00 94.62 196 ALA A O 1
ATOM 1558 N N . ILE A 1 197 ? -11.018 -7.386 -11.859 1.00 95.94 197 ILE A N 1
ATOM 1559 C CA . ILE A 1 197 ? -12.428 -7.600 -12.220 1.00 95.94 197 ILE A CA 1
ATOM 1560 C C . ILE A 1 197 ? -13.356 -7.033 -11.137 1.00 95.94 197 ILE A C 1
ATOM 1562 O O . ILE A 1 197 ? -14.348 -6.381 -11.463 1.00 95.94 197 ILE A O 1
ATOM 1566 N N . GLY A 1 198 ? -13.026 -7.233 -9.857 1.00 94.31 198 GLY A N 1
ATOM 1567 C CA . GLY A 1 198 ? -13.775 -6.663 -8.736 1.00 94.31 198 GLY A CA 1
ATOM 1568 C C . GLY A 1 198 ? -13.830 -5.134 -8.791 1.00 94.31 198 GLY A C 1
ATOM 1569 O O . GLY A 1 198 ? -14.909 -4.552 -8.675 1.00 94.31 198 GLY A O 1
ATOM 1570 N N . LEU A 1 199 ? -12.690 -4.488 -9.053 1.00 93.50 199 LEU A N 1
ATOM 1571 C CA . LEU A 1 199 ? -12.610 -3.038 -9.243 1.00 93.50 199 LEU A CA 1
ATOM 1572 C C . LEU A 1 199 ? -13.438 -2.576 -10.448 1.00 93.50 199 LEU A C 1
ATOM 1574 O O . LEU A 1 199 ? -14.254 -1.670 -10.300 1.00 93.50 199 LEU A O 1
ATOM 1578 N N . ILE A 1 200 ? -13.310 -3.238 -11.605 1.00 93.38 200 ILE A N 1
ATOM 1579 C CA . ILE A 1 200 ? -14.099 -2.927 -12.811 1.00 93.38 200 ILE A CA 1
ATOM 1580 C C . ILE A 1 200 ? -15.600 -3.039 -12.520 1.00 93.38 200 ILE A C 1
ATOM 1582 O O . ILE A 1 200 ? -16.373 -2.165 -12.913 1.00 93.38 200 ILE A O 1
ATOM 1586 N N . SER A 1 201 ? -16.025 -4.078 -11.795 1.00 93.75 201 SER A N 1
ATOM 1587 C CA . SER A 1 201 ? -17.431 -4.262 -11.435 1.00 93.75 201 SER A CA 1
ATOM 1588 C C . SER A 1 201 ? -17.966 -3.112 -10.581 1.00 93.75 201 SER A C 1
ATOM 1590 O O . SER A 1 201 ? -19.092 -2.673 -10.816 1.00 93.75 201 SER A O 1
ATOM 1592 N N . VAL A 1 202 ? -17.202 -2.637 -9.596 1.00 93.38 202 VAL A N 1
ATOM 1593 C CA . VAL A 1 202 ? -17.605 -1.504 -8.748 1.00 93.38 202 VAL A CA 1
ATOM 1594 C C . VAL A 1 202 ? -17.624 -0.213 -9.567 1.00 93.38 202 VAL A C 1
ATOM 1596 O O . VAL A 1 202 ? -18.612 0.521 -9.540 1.00 93.38 202 VAL A O 1
ATOM 1599 N N . SER A 1 203 ? -16.597 0.032 -10.384 1.00 91.00 203 SER A N 1
ATOM 1600 C CA . SER A 1 203 ? -16.547 1.198 -11.269 1.00 91.00 203 SER A CA 1
ATOM 1601 C C . SER A 1 203 ? -17.730 1.246 -12.240 1.00 91.00 203 SER A C 1
ATOM 1603 O O . SER A 1 203 ? -18.330 2.305 -12.402 1.00 91.00 203 SER A O 1
ATOM 1605 N N . LEU A 1 204 ? -18.135 0.116 -12.831 1.00 92.00 204 LEU A N 1
ATOM 1606 C CA . LEU A 1 204 ? -19.317 0.050 -13.700 1.00 92.00 204 LEU A CA 1
ATOM 1607 C C . LEU A 1 204 ? -20.610 0.375 -12.946 1.00 92.00 204 LEU A C 1
ATOM 1609 O O . LEU A 1 204 ? -21.437 1.126 -13.461 1.00 92.00 204 LEU A O 1
ATOM 1613 N N . LYS A 1 205 ? -20.785 -0.134 -11.720 1.00 91.12 205 LYS A N 1
ATOM 1614 C CA . LYS A 1 205 ? -21.950 0.211 -10.885 1.00 91.12 205 LYS A CA 1
ATOM 1615 C C . LYS A 1 205 ? -22.010 1.705 -10.570 1.00 91.12 205 LYS A C 1
ATOM 1617 O O . LYS A 1 205 ? -23.107 2.264 -10.552 1.00 91.12 205 LYS A O 1
ATOM 1622 N N . ILE A 1 206 ? -20.861 2.340 -10.343 1.00 91.06 206 ILE A N 1
ATOM 1623 C CA . ILE A 1 206 ? -20.755 3.787 -10.114 1.00 91.06 206 ILE A CA 1
ATOM 1624 C C . ILE A 1 206 ? -21.095 4.561 -11.394 1.00 91.06 206 ILE A C 1
ATOM 1626 O O . ILE A 1 206 ? -21.937 5.455 -11.354 1.00 91.06 206 ILE A O 1
ATOM 1630 N N . ILE A 1 207 ? -20.510 4.189 -12.540 1.00 91.56 207 ILE A N 1
ATOM 1631 C CA . ILE A 1 207 ? -20.758 4.840 -13.841 1.00 91.56 207 ILE A CA 1
ATOM 1632 C C . ILE A 1 207 ? -22.239 4.753 -14.221 1.00 91.56 207 ILE A C 1
ATOM 1634 O O . ILE A 1 207 ? -22.832 5.753 -14.611 1.00 91.56 207 ILE A O 1
ATOM 1638 N N . LEU A 1 208 ? -22.857 3.580 -14.058 1.00 90.19 208 LEU A N 1
ATOM 1639 C CA . LEU A 1 208 ? -24.283 3.363 -14.325 1.00 90.19 208 LEU A CA 1
ATOM 1640 C C . LEU A 1 208 ? -25.201 3.989 -13.260 1.00 90.19 208 LEU A C 1
ATOM 1642 O O . LEU A 1 208 ? -26.424 3.950 -13.393 1.00 90.19 208 LEU A O 1
ATOM 1646 N N . GLY A 1 209 ? -24.639 4.554 -12.188 1.00 86.31 209 GLY A N 1
ATOM 1647 C CA . GLY A 1 209 ? -25.397 5.200 -11.123 1.00 86.31 209 GLY A CA 1
ATOM 1648 C C . GLY A 1 209 ? -26.223 4.236 -10.269 1.00 86.31 209 GLY A C 1
ATOM 1649 O O . GLY A 1 209 ? -27.204 4.666 -9.653 1.00 86.31 209 GLY A O 1
ATOM 1650 N N . VAL A 1 210 ? -25.859 2.951 -10.242 1.00 87.81 210 VAL A N 1
ATOM 1651 C CA . VAL A 1 210 ? -26.435 1.932 -9.349 1.00 87.81 210 VAL A CA 1
ATOM 1652 C C . VAL A 1 210 ? -25.897 2.130 -7.932 1.00 87.81 210 VAL A C 1
ATOM 1654 O O . VAL A 1 210 ? -26.669 2.145 -6.977 1.00 87.81 210 VAL A O 1
ATOM 1657 N N . GLU A 1 211 ? -24.589 2.365 -7.797 1.00 85.62 211 GLU A N 1
ATOM 1658 C CA . GLU A 1 211 ? -23.961 2.750 -6.530 1.00 85.62 211 GLU A CA 1
ATOM 1659 C C . GLU A 1 211 ? -23.835 4.274 -6.442 1.00 85.62 211 GLU A C 1
ATOM 1661 O O . GLU A 1 211 ? -23.180 4.909 -7.264 1.00 85.62 211 GLU A O 1
ATOM 1666 N N . ARG A 1 212 ? -24.485 4.870 -5.434 1.00 82.06 212 ARG A N 1
ATOM 1667 C CA . ARG A 1 212 ? -24.564 6.333 -5.238 1.00 82.06 212 ARG A CA 1
ATOM 1668 C C . ARG A 1 212 ? -23.993 6.801 -3.902 1.00 82.06 212 ARG A C 1
ATOM 1670 O O . ARG A 1 212 ? -24.181 7.956 -3.531 1.00 82.06 212 ARG A O 1
ATOM 1677 N N . SER A 1 213 ? -23.307 5.915 -3.183 1.00 75.44 213 SER A N 1
ATOM 1678 C CA . SER A 1 213 ? -22.741 6.168 -1.849 1.00 75.44 213 SER A CA 1
ATOM 1679 C C . SER A 1 213 ? -21.794 7.374 -1.812 1.00 75.44 213 SER A C 1
ATOM 1681 O O . SER A 1 213 ? -21.685 8.037 -0.786 1.00 75.44 213 SER A O 1
ATOM 1683 N N . TYR A 1 214 ? -21.164 7.708 -2.940 1.00 76.50 214 TYR A N 1
ATOM 1684 C CA . TYR A 1 214 ? -20.256 8.849 -3.076 1.00 76.50 214 TYR A CA 1
ATOM 1685 C C . TYR A 1 214 ? -20.953 10.220 -3.180 1.00 76.50 214 TYR A C 1
ATOM 1687 O O . TYR A 1 214 ? -20.297 11.242 -3.007 1.00 76.50 214 TYR A O 1
ATOM 1695 N N . LEU A 1 215 ? -22.265 10.278 -3.446 1.00 78.31 215 LEU A N 1
ATOM 1696 C CA . LEU A 1 215 ? -23.006 11.541 -3.614 1.00 78.31 215 LEU A CA 1
ATOM 1697 C C . LEU A 1 215 ? -23.464 12.176 -2.289 1.00 78.31 215 LEU A C 1
ATOM 1699 O O . LEU A 1 215 ? -24.220 13.148 -2.311 1.00 78.31 215 LEU A O 1
ATOM 1703 N N . GLY A 1 216 ? -22.999 11.647 -1.153 1.00 64.94 216 GLY A N 1
ATOM 1704 C CA . GLY A 1 216 ? -23.484 12.017 0.173 1.00 64.94 216 GLY A CA 1
ATOM 1705 C C . GLY A 1 216 ? -24.840 11.367 0.448 1.00 64.94 216 GLY A C 1
ATOM 1706 O O . GLY A 1 216 ? -25.768 11.458 -0.362 1.00 64.94 216 GLY A O 1
ATOM 1707 N N . GLY A 1 217 ? -24.919 10.657 1.572 1.00 59.84 217 GLY A N 1
ATOM 1708 C CA . GLY A 1 217 ? -26.112 9.919 1.974 1.00 59.84 217 GLY A CA 1
ATOM 1709 C C . GLY A 1 217 ? -27.334 10.811 2.188 1.00 59.84 217 GLY A C 1
ATOM 1710 O O . GLY A 1 217 ? -27.223 12.025 2.374 1.00 59.84 217 GLY A O 1
ATOM 1711 N N . ASP A 1 218 ? -28.496 10.165 2.152 1.00 44.12 218 ASP A N 1
ATOM 1712 C CA . ASP A 1 218 ? -29.476 10.394 3.214 1.00 44.12 218 ASP A CA 1
ATOM 1713 C C . ASP A 1 218 ? -28.984 9.652 4.467 1.00 44.12 218 ASP A C 1
ATOM 1715 O O . ASP A 1 218 ? -28.409 8.549 4.286 1.00 44.12 218 ASP A O 1
#

Radius of gyration: 25.58 Å; chains: 1; bounding box: 60×59×58 Å